Protein AF-A0A5C7EGM1-F1 (afdb_monomer_lite)

Radius of gyration: 21.18 Å; chains: 1; bounding box: 58×58×50 Å

Foldseek 3Di:
DDPPPPDDPLLVVLVVVCVVVVVDQVVLVVLCVVLVDDVVLLVVLQVVLVLCPPVLLVLLVQLVVVLCVDPLSVVLQPDDVSSVVSSVVRSVVVSLLSNSDDGPVVVSVVSSVVSVCVVSPRDPVVVVVSVVSVCVVVVVSSCVRVVPDPVVDDDDPPPVLSSVCNSPVDDPDDDDDDDDDDDDDDDDDPPPVVPNDPDDDDDDDDDDPPDDDPDDD

Sequence (217 aa):
MAKSGGMKPPDEVVEAIVRALELDDAAIARYKAFLEFTDEDVARLKALHAALRGLAPEFAQAFYDHLLGFEETRRFIPDTPTLERLKQTQAAYFDRLTAGDYGRDYIQHRLRVGVAHQRVGLSPHWYLGAYGKYLSGLLPEIWQRLGKDPRRSSPPCRRSSRSCSWTWGLPSTPISMPTGRPSWRSKRMPRWCLRACPSVWWCSTPTSPSCRPTGPF

Structure (mmCIF, N/CA/C/O backbone):
data_AF-A0A5C7EGM1-F1
#
_entry.id   AF-A0A5C7EGM1-F1
#
loop_
_atom_site.group_PDB
_atom_site.id
_atom_site.type_symbol
_atom_site.label_atom_id
_atom_site.label_alt_id
_atom_site.label_comp_id
_atom_site.label_asym_id
_atom_site.label_entity_id
_atom_site.label_seq_id
_atom_site.pdbx_PDB_ins_code
_atom_site.Cartn_x
_atom_site.Cartn_y
_atom_site.Cartn_z
_atom_site.occupancy
_atom_site.B_iso_or_equiv
_atom_site.auth_seq_id
_atom_site.auth_comp_id
_atom_site.auth_asym_id
_atom_site.auth_atom_id
_atom_site.pdbx_PDB_model_num
ATOM 1 N N . MET A 1 1 ? -26.603 30.826 -4.504 1.00 34.75 1 MET A N 1
ATOM 2 C CA . MET A 1 1 ? -26.738 29.371 -4.269 1.00 34.75 1 MET A CA 1
ATOM 3 C C . MET A 1 1 ? -25.447 28.694 -4.705 1.00 34.75 1 MET A C 1
ATOM 5 O O . MET A 1 1 ? -25.213 28.562 -5.900 1.00 34.75 1 MET A O 1
ATOM 9 N N . ALA A 1 2 ? -24.563 28.362 -3.763 1.00 40.12 2 ALA A N 1
ATOM 10 C CA . ALA A 1 2 ? -23.361 27.596 -4.076 1.00 40.12 2 ALA A CA 1
ATOM 11 C C . ALA A 1 2 ? -23.790 26.168 -4.435 1.00 40.12 2 ALA A C 1
ATOM 13 O O . ALA A 1 2 ? -24.462 25.510 -3.641 1.00 40.12 2 ALA A O 1
ATOM 14 N N . LYS A 1 3 ? -23.454 25.703 -5.643 1.00 42.81 3 LYS A N 1
ATOM 15 C CA . LYS A 1 3 ? -23.626 24.294 -6.004 1.00 42.81 3 LYS A CA 1
ATOM 16 C C . LYS A 1 3 ? -22.778 23.480 -5.028 1.00 42.81 3 LYS A C 1
ATOM 18 O O . LYS A 1 3 ? -21.556 23.588 -5.049 1.00 42.81 3 LYS A O 1
ATOM 23 N N . SER A 1 4 ? -23.430 22.692 -4.177 1.00 41.91 4 SER A N 1
ATOM 24 C CA . SER A 1 4 ? -22.796 21.577 -3.478 1.00 41.91 4 SER A CA 1
ATOM 25 C C . SER A 1 4 ? -22.286 20.623 -4.558 1.00 41.91 4 SER A C 1
ATOM 27 O O . SER A 1 4 ? -23.043 19.839 -5.128 1.00 41.91 4 SER A O 1
ATOM 29 N N . GLY A 1 5 ? -21.027 20.802 -4.961 1.00 47.25 5 GLY A N 1
ATOM 30 C CA . GLY A 1 5 ? -20.357 19.912 -5.893 1.00 47.25 5 GLY A CA 1
ATOM 31 C C . GLY A 1 5 ? -20.169 18.579 -5.192 1.00 47.25 5 GLY A C 1
ATOM 32 O O . GLY A 1 5 ? -19.233 18.430 -4.410 1.00 47.25 5 GLY A O 1
ATOM 33 N N . GLY A 1 6 ? -21.084 17.639 -5.432 1.00 59.91 6 GLY A N 1
ATOM 34 C CA . GLY A 1 6 ? -20.953 16.270 -4.953 1.00 59.91 6 GLY A CA 1
ATOM 35 C C . GLY A 1 6 ? -19.570 15.732 -5.310 1.00 59.91 6 GLY A C 1
ATOM 36 O O . GLY A 1 6 ? -19.091 15.905 -6.433 1.00 59.91 6 GLY A O 1
ATOM 37 N N . MET A 1 7 ? -18.896 15.134 -4.332 1.00 67.19 7 MET A N 1
ATOM 38 C CA . MET A 1 7 ? -17.558 14.597 -4.532 1.00 67.19 7 MET A CA 1
ATOM 39 C C . MET A 1 7 ? -17.616 13.514 -5.612 1.00 67.19 7 MET A C 1
ATOM 41 O O . MET A 1 7 ? -18.379 12.556 -5.485 1.00 67.19 7 MET A O 1
ATOM 45 N N . LYS A 1 8 ? -16.817 13.672 -6.673 1.00 80.62 8 LYS A N 1
ATOM 46 C CA . LYS A 1 8 ? -16.765 12.724 -7.794 1.00 80.62 8 LYS A CA 1
ATOM 47 C C . LYS A 1 8 ? -16.543 11.287 -7.293 1.00 80.62 8 LYS A C 1
ATOM 49 O O . LYS A 1 8 ? -15.855 11.110 -6.281 1.00 80.62 8 LYS A O 1
ATOM 54 N N . PRO A 1 9 ? -17.053 10.244 -7.965 1.00 88.38 9 PRO A N 1
ATOM 55 C CA . PRO A 1 9 ? -16.734 8.855 -7.631 1.00 88.38 9 PRO A CA 1
ATOM 56 C C . PRO A 1 9 ? -15.212 8.599 -7.597 1.00 88.38 9 PRO A C 1
ATOM 58 O O . PRO A 1 9 ? -14.478 9.255 -8.341 1.00 88.38 9 PRO A O 1
ATOM 61 N N . PRO A 1 10 ? -14.700 7.689 -6.741 1.00 84.31 10 PRO A N 1
ATOM 62 C CA . PRO A 1 10 ? -13.265 7.390 -6.648 1.00 84.31 10 PRO A CA 1
ATOM 63 C C . PRO A 1 10 ? -12.623 7.063 -7.992 1.00 84.31 10 PRO A C 1
ATOM 65 O O . PRO A 1 10 ? -11.567 7.610 -8.301 1.00 84.31 10 PRO A O 1
ATOM 68 N N . ASP A 1 11 ? -13.286 6.243 -8.804 1.00 89.62 11 ASP A N 1
ATOM 69 C CA . ASP A 1 11 ? -12.761 5.843 -10.107 1.00 89.62 11 ASP A CA 1
ATOM 70 C C . ASP A 1 11 ? -12.691 7.015 -11.089 1.00 89.62 11 ASP A C 1
ATOM 72 O O . ASP A 1 11 ? -11.701 7.150 -11.797 1.00 89.62 11 ASP A O 1
ATOM 76 N N . GLU A 1 12 ? -13.657 7.940 -11.072 1.00 93.19 12 GLU A N 1
ATOM 77 C CA . GLU A 1 12 ? -13.597 9.132 -11.930 1.00 93.19 12 GLU A CA 1
ATOM 78 C C . GLU A 1 12 ? -12.403 10.029 -11.567 1.00 93.19 12 GLU A C 1
ATOM 80 O O . GLU A 1 12 ? -11.731 10.569 -12.448 1.00 93.19 12 GLU A O 1
ATOM 85 N N . VAL A 1 13 ? -12.107 10.167 -10.268 1.00 93.12 13 VAL A N 1
ATOM 86 C CA . VAL A 1 13 ? -10.930 10.912 -9.798 1.00 93.12 13 VAL A CA 1
ATOM 87 C C . VAL A 1 13 ? -9.643 10.212 -10.227 1.00 93.12 13 VAL A C 1
ATOM 89 O O . VAL A 1 13 ? -8.727 10.876 -10.707 1.00 93.12 13 VAL A O 1
ATOM 92 N N . VAL A 1 14 ? -9.570 8.886 -10.099 1.00 92.62 14 VAL A N 1
ATOM 93 C CA . VAL A 1 14 ? -8.395 8.110 -10.521 1.00 92.62 14 VAL A CA 1
ATOM 94 C C . VAL A 1 14 ? -8.167 8.224 -12.024 1.00 92.62 14 VAL A C 1
ATOM 96 O O . VAL A 1 14 ? -7.049 8.522 -12.431 1.00 92.62 14 VAL A O 1
ATOM 99 N N . GLU A 1 15 ? -9.207 8.091 -12.844 1.00 93.31 15 GLU A N 1
ATOM 100 C CA . GLU A 1 15 ? -9.101 8.261 -14.297 1.00 93.31 15 GLU A CA 1
ATOM 101 C C . GLU A 1 15 ? -8.695 9.688 -14.686 1.00 93.31 15 GLU A C 1
ATOM 103 O O . GLU A 1 15 ? -7.922 9.896 -15.622 1.00 93.31 15 GLU A O 1
ATOM 108 N N . ALA A 1 16 ? -9.173 10.701 -13.957 1.00 93.75 16 ALA A N 1
ATOM 109 C CA . ALA A 1 16 ? -8.714 12.073 -14.149 1.00 93.75 16 ALA A CA 1
ATOM 110 C C . ALA A 1 16 ? -7.220 12.234 -13.820 1.00 93.75 16 ALA A C 1
ATOM 112 O O . ALA A 1 16 ? -6.512 12.884 -14.585 1.00 93.75 16 ALA A O 1
ATOM 113 N N . ILE A 1 17 ? -6.729 11.614 -12.740 1.00 92.00 17 ILE A N 1
ATOM 114 C CA . ILE A 1 17 ? -5.303 11.627 -12.373 1.00 92.00 17 ILE A CA 1
ATOM 115 C C . ILE A 1 17 ? -4.463 10.895 -13.425 1.00 92.00 17 ILE A C 1
ATOM 117 O O . ILE A 1 17 ? -3.450 11.428 -13.864 1.00 92.00 17 ILE A O 1
ATOM 121 N N . VAL A 1 18 ? -4.891 9.705 -13.859 1.00 92.06 18 VAL A N 1
ATOM 122 C CA . VAL A 1 18 ? -4.205 8.914 -14.896 1.00 92.06 18 VAL A CA 1
ATOM 123 C C . VAL A 1 18 ? -4.053 9.719 -16.182 1.00 92.06 18 VAL A C 1
ATOM 125 O O . VAL A 1 18 ? -2.963 9.745 -16.749 1.00 92.06 18 VAL A O 1
ATOM 128 N N . ARG A 1 19 ? -5.113 10.417 -16.612 1.00 93.94 19 ARG A N 1
ATOM 129 C CA . ARG A 1 19 ? -5.067 11.303 -17.782 1.00 93.94 19 ARG A CA 1
ATOM 130 C C . ARG A 1 19 ? -4.162 12.512 -17.564 1.00 93.94 19 ARG A C 1
ATOM 132 O O . ARG A 1 19 ? -3.330 12.793 -18.414 1.00 93.94 19 ARG A O 1
ATOM 139 N N . ALA A 1 20 ? -4.306 13.213 -16.440 1.00 93.12 20 ALA A N 1
ATOM 140 C CA . ALA A 1 20 ? -3.552 14.437 -16.162 1.00 93.12 20 ALA A CA 1
ATOM 141 C C . ALA A 1 20 ? -2.041 14.199 -16.009 1.00 93.12 20 ALA A C 1
ATOM 143 O O . ALA A 1 20 ? -1.249 15.087 -16.307 1.00 93.12 20 ALA A O 1
ATOM 144 N N . LEU A 1 21 ? -1.652 13.018 -15.528 1.00 88.31 21 LEU A N 1
ATOM 145 C CA . LEU A 1 21 ? -0.256 12.614 -15.361 1.00 88.31 21 LEU A CA 1
ATOM 146 C C . LEU A 1 21 ? 0.277 11.786 -16.538 1.00 88.31 21 LEU A C 1
ATOM 148 O O . LEU A 1 21 ? 1.411 11.317 -16.461 1.00 88.31 21 LEU A O 1
ATOM 152 N N . GLU A 1 22 ? -0.532 11.573 -17.582 1.00 92.88 22 GLU A N 1
ATOM 153 C CA . GLU A 1 22 ? -0.181 10.762 -18.755 1.00 92.88 22 GLU A CA 1
ATOM 154 C C . GLU A 1 22 ? 0.413 9.397 -18.353 1.00 92.88 22 GLU A C 1
ATOM 156 O O . GLU A 1 22 ? 1.460 8.977 -18.844 1.00 92.88 22 GLU A O 1
ATOM 161 N N . LEU A 1 23 ? -0.237 8.705 -17.403 1.00 89.88 23 LEU A N 1
ATOM 162 C CA . LEU A 1 23 ? 0.228 7.420 -16.858 1.00 89.88 23 LEU A CA 1
ATOM 163 C C . LEU A 1 23 ? -0.052 6.263 -17.826 1.00 89.88 23 LEU A C 1
ATOM 165 O O . LEU A 1 23 ? -0.847 5.361 -17.549 1.00 89.88 23 LEU A O 1
ATOM 169 N N . ASP A 1 24 ? 0.602 6.312 -18.979 1.00 92.31 24 ASP A N 1
ATOM 170 C CA . ASP A 1 24 ? 0.668 5.229 -19.945 1.00 92.31 24 ASP A CA 1
ATOM 171 C C . ASP A 1 24 ? 1.792 4.227 -19.622 1.00 92.31 24 ASP A C 1
ATOM 173 O O . ASP A 1 24 ? 2.524 4.351 -18.636 1.00 92.31 24 ASP A O 1
ATOM 177 N N . ASP A 1 25 ? 1.925 3.194 -20.452 1.00 93.31 25 ASP A N 1
ATOM 178 C CA . ASP A 1 25 ? 2.876 2.110 -20.207 1.00 93.31 25 ASP A CA 1
ATOM 179 C C . ASP A 1 25 ? 4.334 2.602 -20.296 1.00 93.31 25 ASP A C 1
ATOM 181 O O . ASP A 1 25 ? 5.204 2.109 -19.571 1.00 93.31 25 ASP A O 1
ATOM 185 N N . ALA A 1 26 ? 4.601 3.626 -21.116 1.00 94.56 26 ALA A N 1
ATOM 186 C CA . ALA A 1 26 ? 5.914 4.252 -21.229 1.00 94.56 26 ALA A CA 1
ATOM 187 C C . ALA A 1 26 ? 6.243 5.102 -19.992 1.00 94.56 26 ALA A C 1
ATOM 189 O O . ALA A 1 26 ? 7.364 5.054 -19.481 1.00 94.56 26 ALA A O 1
ATOM 190 N N . ALA A 1 27 ? 5.283 5.861 -19.461 1.00 92.69 27 ALA A N 1
ATOM 191 C CA . ALA A 1 27 ? 5.406 6.571 -18.194 1.00 92.69 27 ALA A CA 1
ATOM 192 C C . ALA A 1 27 ? 5.644 5.599 -17.039 1.00 92.69 27 ALA A C 1
ATOM 194 O O . ALA A 1 27 ? 6.576 5.806 -16.260 1.00 92.69 27 ALA A O 1
ATOM 195 N N . ILE A 1 28 ? 4.881 4.503 -16.975 1.00 92.75 28 ILE A N 1
ATOM 196 C CA . ILE A 1 28 ? 5.101 3.435 -15.998 1.00 92.75 28 ILE A CA 1
ATOM 197 C C . ILE A 1 28 ? 6.539 2.934 -16.122 1.00 92.75 28 ILE A C 1
ATOM 199 O O . ILE A 1 28 ? 7.270 3.022 -15.141 1.00 92.75 28 ILE A O 1
ATOM 203 N N . ALA A 1 29 ? 6.994 2.510 -17.306 1.00 94.06 29 ALA A N 1
ATOM 204 C CA . ALA A 1 29 ? 8.364 2.037 -17.525 1.00 94.06 29 ALA A CA 1
ATOM 205 C C . ALA A 1 29 ? 9.445 3.063 -17.123 1.00 94.06 29 ALA A C 1
ATOM 207 O O . ALA A 1 29 ? 10.473 2.690 -16.557 1.00 94.06 29 ALA A O 1
ATOM 208 N N . ARG A 1 30 ? 9.213 4.365 -17.336 1.00 94.25 30 ARG A N 1
ATOM 209 C CA . ARG A 1 30 ? 10.117 5.429 -16.864 1.00 94.25 30 ARG A CA 1
ATOM 210 C C . ARG A 1 30 ? 10.161 5.522 -15.342 1.00 94.25 30 ARG A C 1
ATOM 212 O O . ARG A 1 30 ? 11.253 5.598 -14.784 1.00 94.25 30 ARG A O 1
ATOM 219 N N . TYR A 1 31 ? 9.012 5.477 -14.664 1.00 92.62 31 TYR A N 1
ATOM 220 C CA . TYR A 1 31 ? 8.972 5.400 -13.199 1.00 92.62 31 TYR A CA 1
ATOM 221 C C . TYR A 1 31 ? 9.679 4.150 -12.695 1.00 92.62 31 TYR A C 1
ATOM 223 O O . TYR A 1 31 ? 10.415 4.217 -11.708 1.00 92.62 31 TYR A O 1
ATOM 231 N N . LYS A 1 32 ? 9.511 3.037 -13.419 1.00 93.12 32 LYS A N 1
ATOM 232 C CA . LYS A 1 32 ? 10.191 1.793 -13.106 1.00 93.12 32 LYS A CA 1
ATOM 233 C C . LYS A 1 32 ? 11.715 1.981 -13.105 1.00 93.12 32 LYS A C 1
ATOM 235 O O . LYS A 1 32 ? 12.408 1.724 -12.119 1.00 93.12 32 LYS A O 1
ATOM 240 N N . ALA A 1 33 ? 12.232 2.515 -14.205 1.00 94.38 33 ALA A N 1
ATOM 241 C CA . ALA A 1 33 ? 13.652 2.797 -14.362 1.00 94.38 33 ALA A CA 1
ATOM 242 C C . ALA A 1 33 ? 14.172 3.800 -13.317 1.00 94.38 33 ALA A C 1
ATOM 244 O O . ALA A 1 33 ? 15.216 3.558 -12.714 1.00 94.38 33 ALA A O 1
ATOM 245 N N . PHE A 1 34 ? 13.438 4.890 -13.061 1.00 94.44 34 PHE A N 1
ATOM 246 C CA . PHE A 1 34 ? 13.812 5.914 -12.077 1.00 94.44 34 PHE A CA 1
ATOM 247 C C . PHE A 1 34 ? 14.009 5.333 -10.674 1.00 94.44 34 PHE A C 1
ATOM 249 O O . PHE A 1 34 ? 14.961 5.679 -9.978 1.00 94.44 34 PHE A O 1
ATOM 256 N N . LEU A 1 35 ? 13.115 4.435 -10.267 1.00 90.50 35 LEU A N 1
ATOM 257 C CA . LEU A 1 35 ? 13.166 3.794 -8.960 1.00 90.50 35 LEU A CA 1
ATOM 258 C C . LEU A 1 35 ? 14.109 2.566 -8.943 1.00 90.50 35 LEU A C 1
ATOM 260 O O . LEU A 1 35 ? 14.223 1.891 -7.920 1.00 90.50 35 LEU A O 1
ATOM 264 N N . GLU A 1 36 ? 14.779 2.263 -10.061 1.00 95.19 36 GLU A N 1
ATOM 265 C CA . GLU A 1 36 ? 15.691 1.127 -10.242 1.00 95.19 36 GLU A CA 1
ATOM 266 C C . GLU A 1 36 ? 15.061 -0.232 -9.898 1.00 95.19 36 GLU A C 1
ATOM 268 O O . GLU A 1 36 ? 15.657 -0.995 -9.135 1.00 95.19 36 GLU A O 1
ATOM 273 N N . PHE A 1 37 ? 13.869 -0.547 -10.425 1.00 92.50 37 PHE A N 1
ATOM 274 C CA . PHE A 1 37 ? 13.362 -1.925 -10.346 1.00 92.50 37 PHE A CA 1
ATOM 275 C C . PHE A 1 37 ? 13.122 -2.605 -11.656 1.00 92.50 37 PHE A C 1
ATOM 277 O O . PHE A 1 37 ? 12.748 -2.052 -12.689 1.00 92.50 37 PHE A O 1
ATOM 284 N N . THR A 1 38 ? 13.473 -3.862 -11.562 1.00 94.25 38 THR A N 1
ATOM 285 C CA . THR A 1 38 ? 13.848 -4.695 -12.665 1.00 94.25 38 THR A CA 1
ATOM 286 C C . THR A 1 38 ? 13.052 -5.974 -12.545 1.00 94.25 38 THR A C 1
ATOM 288 O O . THR A 1 38 ? 12.460 -6.274 -11.503 1.00 94.25 38 THR A O 1
ATOM 291 N N . ASP A 1 39 ? 13.085 -6.780 -13.593 1.00 93.94 39 ASP A N 1
ATOM 292 C CA . ASP A 1 39 ? 12.452 -8.093 -13.546 1.00 93.94 39 ASP A CA 1
ATOM 293 C C . ASP A 1 39 ? 13.092 -8.999 -12.479 1.00 93.94 39 ASP A C 1
ATOM 295 O O . ASP A 1 39 ? 12.431 -9.887 -11.941 1.00 93.94 39 ASP A O 1
ATOM 299 N N . GLU A 1 40 ? 14.345 -8.731 -12.082 1.00 93.62 40 GLU A N 1
ATOM 300 C CA . GLU A 1 40 ? 14.979 -9.410 -10.950 1.00 93.62 40 GLU A CA 1
ATOM 301 C C . GLU A 1 40 ? 14.276 -9.078 -9.621 1.00 93.62 40 GLU A C 1
ATOM 303 O O . GLU A 1 40 ? 14.079 -9.960 -8.782 1.00 93.62 40 GLU A O 1
ATOM 308 N N . ASP A 1 41 ? 13.861 -7.826 -9.423 1.00 93.44 41 ASP A N 1
ATOM 309 C CA . ASP A 1 41 ? 13.106 -7.414 -8.237 1.00 93.44 41 ASP A CA 1
ATOM 310 C C . ASP A 1 41 ? 11.705 -8.026 -8.232 1.00 93.44 41 ASP A C 1
ATOM 312 O O . ASP A 1 41 ? 11.250 -8.504 -7.193 1.00 93.44 41 ASP A O 1
ATOM 316 N N . VAL A 1 42 ? 11.055 -8.100 -9.398 1.00 94.44 42 VAL A N 1
ATOM 317 C CA . VAL A 1 42 ? 9.771 -8.797 -9.560 1.00 94.44 42 VAL A CA 1
ATOM 318 C C . VAL A 1 42 ? 9.908 -10.277 -9.196 1.00 94.44 42 VAL A C 1
ATOM 320 O O . VAL A 1 42 ? 9.093 -10.803 -8.438 1.00 94.44 42 VAL A O 1
ATOM 323 N N . ALA A 1 43 ? 10.954 -10.953 -9.679 1.00 92.50 43 ALA A N 1
ATOM 324 C CA . ALA A 1 43 ? 11.216 -12.353 -9.351 1.00 92.50 43 ALA A CA 1
ATOM 325 C C . ALA A 1 43 ? 11.451 -12.557 -7.844 1.00 92.50 43 ALA A C 1
ATOM 327 O O . ALA A 1 43 ? 10.893 -13.480 -7.244 1.00 92.50 43 ALA A O 1
ATOM 328 N N . ARG A 1 44 ? 12.219 -11.664 -7.204 1.00 90.06 44 ARG A N 1
ATOM 329 C CA . ARG A 1 44 ? 12.442 -11.673 -5.746 1.00 90.06 44 ARG A CA 1
ATOM 330 C C . ARG A 1 44 ? 11.144 -11.459 -4.970 1.00 90.06 44 ARG A C 1
ATOM 332 O O . ARG A 1 44 ? 10.920 -12.149 -3.978 1.00 90.06 44 ARG A O 1
ATOM 339 N N . LEU A 1 45 ? 10.288 -10.543 -5.419 1.00 91.69 45 LEU A N 1
ATOM 340 C CA . LEU A 1 45 ? 8.994 -10.269 -4.793 1.00 91.69 45 LEU A CA 1
ATOM 341 C C . LEU A 1 45 ? 8.044 -11.460 -4.908 1.00 91.69 45 LEU A C 1
ATOM 343 O O . LEU A 1 45 ? 7.439 -11.820 -3.906 1.00 91.69 45 LEU A O 1
ATOM 347 N N . LYS A 1 46 ? 8.001 -12.149 -6.055 1.00 93.38 46 LYS A N 1
ATOM 348 C CA . LYS A 1 46 ? 7.225 -13.392 -6.215 1.00 93.38 46 LYS A CA 1
ATOM 349 C C . LYS A 1 46 ? 7.719 -14.516 -5.300 1.00 93.38 46 LYS A C 1
ATOM 351 O O . LYS A 1 46 ? 6.912 -15.215 -4.689 1.00 93.38 46 LYS A O 1
ATOM 356 N N . ALA A 1 47 ? 9.036 -14.683 -5.165 1.00 90.50 47 ALA A N 1
ATOM 357 C CA . ALA A 1 47 ? 9.603 -15.648 -4.222 1.00 90.50 47 ALA A CA 1
ATOM 358 C C . ALA A 1 47 ? 9.241 -15.290 -2.770 1.00 90.50 47 ALA A C 1
ATOM 360 O O . ALA A 1 47 ? 8.857 -16.158 -1.984 1.00 90.50 47 ALA A O 1
ATOM 361 N N . LEU A 1 48 ? 9.301 -13.999 -2.433 1.00 90.06 48 LEU A N 1
ATOM 362 C CA . LEU A 1 48 ? 8.893 -13.508 -1.125 1.00 90.06 48 LEU A CA 1
ATOM 363 C C . LEU A 1 48 ? 7.394 -13.716 -0.877 1.00 90.06 48 LEU A C 1
ATOM 365 O O . LEU A 1 48 ? 7.019 -14.144 0.206 1.00 90.06 48 LEU A O 1
ATOM 369 N N . HIS A 1 49 ? 6.545 -13.469 -1.870 1.00 91.19 49 HIS A N 1
ATOM 370 C CA . HIS A 1 49 ? 5.101 -13.675 -1.791 1.00 91.19 49 HIS A CA 1
ATOM 371 C C . HIS A 1 49 ? 4.753 -15.106 -1.379 1.00 91.19 49 HIS A C 1
ATOM 373 O O . HIS A 1 49 ? 3.973 -15.324 -0.454 1.00 91.19 49 HIS A O 1
ATOM 379 N N . ALA A 1 50 ? 5.403 -16.093 -2.005 1.00 91.25 50 ALA A N 1
ATOM 380 C CA . ALA A 1 50 ? 5.248 -17.492 -1.624 1.00 91.25 50 ALA A CA 1
ATOM 381 C C . ALA A 1 50 ? 5.692 -17.745 -0.173 1.00 91.25 50 ALA A C 1
ATOM 383 O O . ALA A 1 50 ? 4.990 -18.430 0.571 1.00 91.25 50 ALA A O 1
ATOM 384 N N . ALA A 1 51 ? 6.816 -17.159 0.248 1.00 89.81 51 ALA A N 1
ATOM 385 C CA . ALA A 1 51 ? 7.333 -17.306 1.606 1.00 89.81 51 ALA A CA 1
ATOM 386 C C . ALA A 1 51 ? 6.444 -16.638 2.671 1.00 89.81 51 ALA A C 1
ATOM 388 O O . ALA A 1 51 ? 6.347 -17.151 3.784 1.00 89.81 51 ALA A O 1
ATOM 389 N N . LEU A 1 52 ? 5.785 -15.519 2.352 1.00 89.19 52 LEU A N 1
ATOM 390 C CA . LEU A 1 52 ? 4.921 -14.756 3.265 1.00 89.19 52 LEU A CA 1
ATOM 391 C C . LEU A 1 52 ? 3.450 -15.195 3.232 1.00 89.19 52 LEU A C 1
ATOM 393 O O . LEU A 1 52 ? 2.609 -14.559 3.871 1.00 89.19 52 LEU A O 1
ATOM 397 N N . ARG A 1 53 ? 3.111 -16.272 2.511 1.00 89.06 53 ARG A N 1
ATOM 398 C CA . ARG A 1 53 ? 1.733 -16.768 2.427 1.00 89.06 53 ARG A CA 1
ATOM 399 C C . ARG A 1 53 ? 1.141 -16.961 3.828 1.00 89.06 53 ARG A C 1
ATOM 401 O O . ARG A 1 53 ? 1.761 -17.570 4.698 1.00 89.06 53 ARG A O 1
ATOM 408 N N . GLY A 1 54 ? -0.063 -16.430 4.033 1.00 89.88 54 GLY A N 1
ATOM 409 C CA . GLY A 1 54 ? -0.788 -16.515 5.304 1.00 89.88 54 GLY A CA 1
ATOM 410 C C . GLY A 1 54 ? -0.388 -15.483 6.364 1.00 89.88 54 GLY A C 1
ATOM 411 O O . GLY A 1 54 ? -1.092 -15.373 7.357 1.00 89.88 54 GLY A O 1
ATOM 412 N N . LEU A 1 55 ? 0.667 -14.685 6.157 1.00 91.69 55 LEU A N 1
ATOM 413 C CA . LEU A 1 55 ? 1.074 -13.637 7.107 1.00 91.69 55 LEU A CA 1
ATOM 414 C C . LEU A 1 55 ? 0.128 -12.420 7.095 1.00 91.69 55 LEU A C 1
ATOM 416 O O . LEU A 1 55 ? 0.017 -11.700 8.084 1.00 91.69 55 LEU A O 1
ATOM 420 N N . ALA A 1 56 ? -0.554 -12.177 5.971 1.00 91.44 56 ALA A N 1
ATOM 421 C CA . ALA A 1 56 ? -1.333 -10.960 5.738 1.00 91.44 56 ALA A CA 1
ATOM 422 C C . ALA A 1 56 ? -2.373 -10.634 6.836 1.00 91.44 56 ALA A C 1
ATOM 424 O O . ALA A 1 56 ? -2.428 -9.470 7.241 1.00 91.44 56 ALA A O 1
ATOM 425 N N . PRO A 1 57 ? -3.176 -11.596 7.345 1.00 93.00 57 PRO A N 1
ATOM 426 C CA . PRO A 1 57 ? -4.170 -11.316 8.383 1.00 93.00 57 PRO A CA 1
ATOM 427 C C . PRO A 1 57 ? -3.544 -10.896 9.718 1.00 93.00 57 PRO A C 1
ATOM 429 O O . PRO A 1 57 ? -3.972 -9.907 10.309 1.00 93.00 57 PRO A O 1
ATOM 432 N N . GLU A 1 58 ? -2.503 -11.600 10.170 1.00 92.94 58 GLU A N 1
ATOM 433 C CA . GLU A 1 58 ? -1.794 -11.283 11.418 1.00 92.94 58 GLU A CA 1
ATOM 434 C C . GLU A 1 58 ? -1.082 -9.930 11.322 1.00 92.94 58 GLU A C 1
ATOM 436 O O . GLU A 1 58 ? -1.179 -9.089 12.218 1.00 92.94 58 GLU A O 1
ATOM 441 N N . PHE A 1 59 ? -0.433 -9.672 10.186 1.00 93.25 59 PHE A N 1
ATOM 442 C CA . PHE A 1 59 ? 0.190 -8.383 9.926 1.00 93.25 59 PHE A CA 1
ATOM 443 C C . PHE A 1 59 ? -0.844 -7.241 9.939 1.00 93.25 59 PHE A C 1
ATOM 445 O O . PHE A 1 59 ? -0.601 -6.196 10.547 1.00 93.25 59 PHE A O 1
ATOM 452 N N . ALA A 1 60 ? -2.010 -7.429 9.308 1.00 94.69 60 ALA A N 1
ATOM 453 C CA . ALA A 1 60 ? -3.082 -6.435 9.299 1.00 94.69 60 ALA A CA 1
ATOM 454 C C . ALA A 1 60 ? -3.629 -6.163 10.710 1.00 94.69 60 ALA A C 1
ATOM 456 O O . ALA A 1 60 ? -3.870 -5.007 11.058 1.00 94.69 60 ALA A O 1
ATOM 457 N N . GLN A 1 61 ? -3.768 -7.202 11.536 1.00 95.56 61 GLN A N 1
ATOM 458 C CA . GLN A 1 61 ? -4.148 -7.070 12.941 1.00 95.56 61 GLN A CA 1
ATOM 459 C C . GLN A 1 61 ? -3.150 -6.180 13.700 1.00 95.56 61 GLN A C 1
ATOM 461 O O . GLN A 1 61 ? -3.524 -5.116 14.192 1.00 95.56 61 GLN A O 1
ATOM 466 N N . ALA A 1 62 ? -1.863 -6.543 13.690 1.00 94.69 62 ALA A N 1
ATOM 467 C CA . ALA A 1 62 ? -0.814 -5.797 14.386 1.00 94.69 62 ALA A CA 1
ATOM 468 C C . ALA A 1 62 ? -0.628 -4.361 13.857 1.00 94.69 62 ALA A C 1
ATOM 470 O O . ALA A 1 62 ? -0.179 -3.466 14.584 1.00 94.69 62 ALA A O 1
ATOM 471 N N . PHE A 1 63 ? -0.931 -4.130 12.577 1.00 95.62 63 PHE A N 1
ATOM 472 C CA . PHE A 1 63 ? -0.939 -2.804 11.971 1.00 95.62 63 PHE A CA 1
ATOM 473 C C . PHE A 1 63 ? -2.047 -1.928 12.563 1.00 95.62 63 PHE A C 1
ATOM 475 O O . PHE A 1 63 ? -1.761 -0.823 13.024 1.00 95.62 63 PH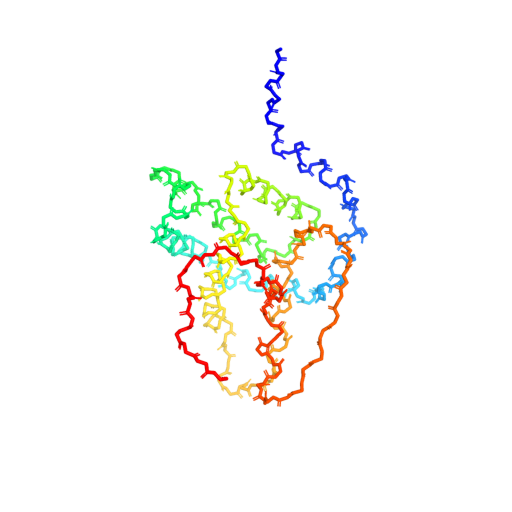E A O 1
ATOM 482 N N . TYR A 1 64 ? -3.287 -2.418 12.613 1.00 96.25 64 TYR A N 1
ATOM 483 C CA . TYR A 1 64 ? -4.392 -1.636 13.161 1.00 96.25 64 TYR A CA 1
ATOM 484 C C . TYR A 1 64 ? -4.336 -1.481 14.679 1.00 96.25 64 TYR A C 1
ATOM 486 O O . TYR A 1 64 ? -4.667 -0.401 15.157 1.00 96.25 64 TYR A O 1
ATOM 494 N N . ASP A 1 65 ? -3.836 -2.468 15.424 1.00 96.31 65 ASP A N 1
ATOM 495 C CA . ASP A 1 65 ? -3.604 -2.314 16.869 1.00 96.31 65 ASP A CA 1
ATOM 496 C C . ASP A 1 65 ? -2.667 -1.135 17.158 1.00 96.31 65 ASP A C 1
ATOM 498 O O . ASP A 1 65 ? -2.899 -0.340 18.068 1.00 96.31 65 ASP A O 1
ATOM 502 N N . HIS A 1 66 ? -1.642 -0.957 16.319 1.00 95.50 66 HIS A N 1
ATOM 503 C CA . HIS A 1 66 ? -0.759 0.200 16.404 1.00 95.50 66 HIS A CA 1
ATOM 504 C C . HIS A 1 66 ? -1.481 1.511 16.064 1.00 95.50 66 HIS A C 1
ATOM 506 O O . HIS A 1 66 ? -1.350 2.477 16.811 1.00 95.50 66 HIS A O 1
ATOM 512 N N . LEU A 1 67 ? -2.260 1.557 14.976 1.00 95.44 67 LEU A N 1
ATOM 513 C CA . LEU A 1 67 ? -3.001 2.766 14.586 1.00 95.44 67 LEU A CA 1
ATOM 514 C C . LEU A 1 67 ? -4.071 3.166 15.611 1.00 95.44 67 LEU A C 1
ATOM 516 O O . LEU A 1 67 ? -4.320 4.353 15.807 1.00 95.44 67 LEU A O 1
ATOM 520 N N . LEU A 1 68 ? -4.690 2.205 16.294 1.00 96.38 68 LEU A N 1
ATOM 521 C CA . LEU A 1 68 ? -5.636 2.473 17.377 1.00 96.38 68 LEU A CA 1
ATOM 522 C C . LEU A 1 68 ? -4.947 3.052 18.624 1.00 96.38 68 LEU A C 1
ATOM 524 O O . LEU A 1 68 ? -5.621 3.629 19.477 1.00 96.38 68 LEU A O 1
ATOM 528 N N . GLY A 1 69 ? -3.618 2.975 18.724 1.00 95.88 69 GLY A N 1
ATOM 529 C CA . GLY A 1 69 ? -2.833 3.593 19.794 1.00 95.88 69 GLY A CA 1
ATOM 530 C C . GLY A 1 69 ? -2.776 5.125 19.739 1.00 95.88 69 GLY A C 1
ATOM 531 O O . GLY A 1 69 ? -2.563 5.752 20.773 1.00 95.88 69 GLY A O 1
ATOM 532 N N . PHE A 1 70 ? -3.048 5.743 18.584 1.00 95.19 70 PHE A N 1
ATOM 533 C CA . PHE A 1 70 ? -2.921 7.193 18.379 1.00 95.19 70 PHE A CA 1
ATOM 534 C C . PHE A 1 70 ? -4.266 7.815 18.004 1.00 95.19 70 PHE A C 1
ATOM 536 O O . PHE A 1 70 ? -5.006 7.267 17.190 1.00 95.19 70 PHE A O 1
ATOM 543 N N . GLU A 1 71 ? -4.608 8.956 18.601 1.00 95.31 71 GLU A N 1
ATOM 544 C CA . GLU A 1 71 ? -5.909 9.608 18.399 1.00 95.31 71 GLU A CA 1
ATOM 545 C C . GLU A 1 71 ? -6.121 10.046 16.947 1.00 95.31 71 GLU A C 1
ATOM 547 O O . GLU A 1 71 ? -7.191 9.843 16.366 1.00 95.31 71 GLU A O 1
ATOM 552 N N . GLU A 1 72 ? -5.068 10.568 16.331 1.00 94.56 72 GLU A N 1
ATOM 553 C CA . GLU A 1 72 ? -5.075 11.126 14.988 1.00 94.56 72 GLU A CA 1
ATOM 554 C C . GLU A 1 72 ? -5.387 10.085 13.913 1.00 94.56 72 GLU A C 1
ATOM 556 O O . GLU A 1 72 ? -5.939 10.437 12.869 1.00 94.56 72 GLU A O 1
ATOM 561 N N . THR A 1 73 ? -5.058 8.817 14.168 1.00 94.56 73 THR A N 1
ATOM 562 C CA . THR A 1 73 ? -5.352 7.682 13.285 1.00 94.56 73 THR A CA 1
ATOM 563 C C . THR A 1 73 ? -6.599 6.922 13.722 1.00 94.56 73 THR A C 1
ATOM 565 O O . THR A 1 73 ? -7.398 6.535 12.869 1.00 94.56 73 THR A O 1
ATOM 568 N N . ARG A 1 74 ? -6.828 6.766 15.032 1.00 96.25 74 ARG A N 1
ATOM 569 C CA . ARG A 1 74 ? -8.008 6.088 15.592 1.00 96.25 74 ARG A CA 1
ATOM 570 C C . ARG A 1 74 ? -9.315 6.744 15.169 1.00 96.25 74 ARG A C 1
ATOM 572 O O . ARG A 1 74 ? -10.269 6.035 14.880 1.00 96.25 74 ARG A O 1
ATOM 579 N N . ARG A 1 75 ? -9.364 8.076 15.072 1.00 95.50 75 ARG A N 1
ATOM 580 C CA . ARG A 1 75 ? -10.582 8.817 14.687 1.00 95.50 75 ARG A CA 1
ATOM 581 C C . ARG A 1 75 ? -11.177 8.411 13.330 1.00 95.50 75 ARG A C 1
ATOM 583 O O . ARG A 1 75 ? -12.337 8.703 13.068 1.00 95.50 75 ARG A O 1
ATOM 590 N N . PHE A 1 76 ? -10.395 7.762 12.464 1.00 94.69 76 PHE A N 1
ATOM 591 C CA . PHE A 1 76 ? -10.855 7.259 11.164 1.00 94.69 76 PHE A CA 1
ATOM 592 C C . PHE A 1 76 ? -11.456 5.847 11.229 1.00 94.69 76 PHE A C 1
ATOM 594 O O . PHE A 1 76 ? -11.898 5.322 10.209 1.00 94.69 76 PHE A O 1
ATOM 601 N N . ILE A 1 77 ? -11.464 5.229 12.411 1.00 95.56 77 ILE A N 1
ATOM 602 C CA . ILE A 1 77 ? -11.932 3.868 12.669 1.00 95.56 77 ILE A CA 1
ATOM 603 C C . ILE A 1 77 ? -13.035 3.964 13.736 1.00 95.56 77 ILE A C 1
ATOM 605 O O . ILE A 1 77 ? -12.760 3.796 14.923 1.00 95.56 77 ILE A O 1
ATOM 609 N N . PRO A 1 78 ? -14.274 4.308 13.338 1.00 92.88 78 PRO A N 1
ATOM 610 C CA . PRO A 1 78 ? -15.338 4.659 14.278 1.00 92.88 78 PRO A CA 1
ATOM 611 C C . PRO A 1 78 ? -15.896 3.460 15.053 1.00 92.88 78 PRO A C 1
ATOM 613 O O . PRO A 1 78 ? -16.436 3.637 16.141 1.00 92.88 78 PRO A O 1
ATOM 616 N N . ASP A 1 79 ? -15.788 2.250 14.500 1.00 95.94 79 ASP A N 1
ATOM 617 C CA . ASP A 1 79 ? -16.413 1.053 15.052 1.00 95.94 79 ASP A CA 1
ATOM 618 C C . ASP A 1 79 ? -15.686 -0.244 14.645 1.00 95.94 79 ASP A C 1
ATOM 620 O O . ASP A 1 79 ? -14.827 -0.274 13.755 1.00 95.94 79 ASP A O 1
ATOM 624 N N . THR A 1 80 ? -16.039 -1.338 15.326 1.00 96.19 80 THR A N 1
ATOM 625 C CA . THR A 1 80 ? -15.489 -2.677 15.078 1.00 96.19 80 THR A CA 1
ATOM 626 C C . THR A 1 80 ? -15.786 -3.200 13.665 1.00 96.19 80 THR A C 1
ATOM 628 O O . THR A 1 80 ? -14.858 -3.707 13.036 1.00 96.19 80 THR A O 1
ATOM 631 N N . PRO A 1 81 ? -17.002 -3.067 13.095 1.00 97.50 81 PRO A N 1
ATOM 632 C CA . PRO A 1 81 ? -17.253 -3.489 11.713 1.00 97.50 81 PRO A CA 1
ATOM 633 C C . PRO A 1 81 ? -16.341 -2.798 10.689 1.00 97.50 81 PRO A C 1
ATOM 635 O O . PRO A 1 81 ? -15.829 -3.440 9.768 1.00 97.50 81 PRO A O 1
ATOM 638 N N . THR A 1 82 ? -16.091 -1.497 10.861 1.00 95.56 82 THR A N 1
ATOM 639 C CA . THR A 1 82 ? -15.165 -0.740 10.017 1.00 95.56 82 THR A CA 1
ATOM 640 C C . THR A 1 82 ? -13.747 -1.265 10.167 1.00 95.56 82 THR A C 1
ATOM 642 O O . THR A 1 82 ? -13.085 -1.491 9.155 1.00 95.56 82 THR A O 1
ATOM 645 N N . LEU A 1 83 ? -13.298 -1.506 11.400 1.00 97.31 83 LEU A N 1
ATOM 646 C CA . LEU A 1 83 ? -11.990 -2.092 11.680 1.00 97.31 83 LEU A CA 1
ATOM 647 C C . LEU A 1 83 ? -11.801 -3.447 10.981 1.00 97.31 83 LEU A C 1
ATOM 649 O O . LEU A 1 83 ? -10.783 -3.656 10.326 1.00 97.31 83 LEU A O 1
ATOM 653 N N . GLU A 1 84 ? -12.777 -4.348 11.064 1.00 97.50 84 GLU A N 1
ATOM 654 C CA . GLU A 1 84 ? -12.672 -5.677 10.448 1.00 97.50 84 GLU A CA 1
ATOM 655 C C . GLU A 1 84 ? -12.621 -5.603 8.917 1.00 97.50 84 GLU A C 1
ATOM 657 O O . GLU A 1 84 ? -11.767 -6.230 8.282 1.00 97.50 84 GLU A O 1
ATOM 662 N N . ARG A 1 85 ? -13.449 -4.750 8.302 1.00 96.81 85 ARG A N 1
ATOM 663 C CA . ARG A 1 85 ? -13.384 -4.487 6.854 1.00 96.81 85 ARG A CA 1
ATOM 664 C C . ARG A 1 85 ? -12.032 -3.901 6.440 1.00 96.81 85 ARG A C 1
ATOM 666 O O . ARG A 1 85 ? -11.484 -4.247 5.388 1.00 96.81 85 ARG A O 1
ATOM 673 N N . LEU A 1 86 ? -11.496 -2.997 7.252 1.00 96.44 86 LEU A N 1
ATOM 674 C CA . LEU A 1 86 ? -10.202 -2.370 7.029 1.00 96.44 86 LEU A CA 1
ATOM 675 C C . LEU A 1 86 ? -9.057 -3.389 7.130 1.00 96.44 86 LEU A C 1
ATOM 677 O O . LEU A 1 86 ? -8.222 -3.427 6.231 1.00 96.44 86 LEU A O 1
ATOM 681 N N . LYS A 1 87 ? -9.062 -4.286 8.125 1.00 96.81 87 LYS A N 1
ATOM 682 C CA . LYS A 1 87 ? -8.091 -5.392 8.233 1.00 96.81 87 LYS A CA 1
ATOM 683 C C . LYS A 1 87 ? -8.109 -6.293 7.002 1.00 96.81 87 LYS A C 1
ATOM 685 O O . LYS A 1 87 ? -7.051 -6.581 6.448 1.00 96.81 87 LYS A O 1
ATOM 690 N N . GLN A 1 88 ? -9.292 -6.683 6.526 1.00 96.38 88 GLN A N 1
ATOM 691 C CA . GLN A 1 88 ? -9.432 -7.486 5.303 1.00 96.38 88 GLN A CA 1
ATOM 692 C C . GLN A 1 88 ? -8.863 -6.758 4.077 1.00 96.38 88 GLN A C 1
ATOM 694 O O . GLN A 1 88 ? -8.095 -7.331 3.302 1.00 96.38 88 GLN A O 1
ATOM 699 N N . THR A 1 89 ? -9.183 -5.469 3.935 1.00 95.12 89 THR A N 1
ATOM 700 C CA . THR A 1 89 ? -8.672 -4.624 2.846 1.00 95.12 89 THR A CA 1
ATOM 701 C C . THR A 1 89 ? -7.149 -4.488 2.918 1.00 95.12 89 THR A C 1
ATOM 703 O O . THR A 1 89 ? -6.467 -4.593 1.899 1.00 95.12 89 THR A O 1
ATOM 706 N N . GLN A 1 90 ? -6.595 -4.306 4.117 1.00 94.25 90 GLN A N 1
ATOM 707 C CA . GLN A 1 90 ? -5.157 -4.171 4.338 1.00 94.25 90 GLN A CA 1
ATOM 708 C C . GLN A 1 90 ? -4.408 -5.484 4.085 1.00 94.25 90 GLN A C 1
ATOM 710 O O . GLN A 1 90 ? -3.310 -5.458 3.529 1.00 94.25 90 GLN A O 1
ATOM 715 N N . ALA A 1 91 ? -5.003 -6.629 4.429 1.00 93.25 91 ALA A N 1
ATOM 716 C CA . ALA A 1 91 ? -4.454 -7.944 4.115 1.00 93.25 91 ALA A CA 1
ATOM 717 C C . ALA A 1 91 ? -4.397 -8.172 2.594 1.00 93.25 91 ALA A C 1
ATOM 719 O O . ALA A 1 91 ? -3.350 -8.546 2.068 1.00 93.25 91 ALA A O 1
ATOM 720 N N . ALA A 1 92 ? -5.474 -7.855 1.869 1.00 92.50 92 ALA A N 1
ATOM 721 C CA . ALA A 1 92 ? -5.494 -7.925 0.406 1.00 92.50 92 ALA A CA 1
ATOM 722 C C . ALA A 1 92 ? -4.502 -6.940 -0.239 1.00 92.50 92 ALA A C 1
ATOM 724 O O . ALA A 1 92 ? -3.843 -7.254 -1.232 1.00 92.50 92 ALA A O 1
ATOM 725 N N . TYR A 1 93 ? -4.364 -5.745 0.335 1.00 91.62 93 TYR A N 1
ATOM 726 C CA . TYR A 1 93 ? -3.367 -4.773 -0.094 1.00 91.62 93 TYR A CA 1
ATOM 727 C C . TYR A 1 93 ? -1.945 -5.308 0.089 1.00 91.62 93 TYR A C 1
ATOM 729 O O . TYR A 1 93 ? -1.131 -5.192 -0.824 1.00 91.62 93 TYR A O 1
ATOM 737 N N . PHE A 1 94 ? -1.653 -5.903 1.249 1.00 90.94 94 PHE A N 1
ATOM 738 C CA . PHE A 1 94 ? -0.361 -6.506 1.551 1.00 90.94 94 PHE A CA 1
ATOM 739 C C . PHE A 1 94 ? -0.008 -7.629 0.570 1.00 90.94 94 PHE A C 1
ATOM 741 O O . PHE A 1 94 ? 1.104 -7.657 0.044 1.00 90.94 94 PHE A O 1
ATOM 748 N N . ASP A 1 95 ? -0.969 -8.498 0.270 1.00 90.25 95 ASP A N 1
ATOM 749 C CA . ASP A 1 95 ? -0.808 -9.594 -0.684 1.00 90.25 95 ASP A CA 1
ATOM 750 C C . ASP A 1 95 ? -0.373 -9.081 -2.073 1.00 90.25 95 ASP A C 1
ATOM 752 O O . ASP A 1 95 ? 0.635 -9.517 -2.640 1.00 90.25 95 ASP A O 1
ATOM 756 N N . ARG A 1 96 ? -1.037 -8.020 -2.558 1.00 91.56 96 ARG A N 1
ATOM 757 C CA . ARG A 1 96 ? -0.714 -7.355 -3.832 1.00 91.56 96 ARG A CA 1
ATOM 758 C C . ARG A 1 96 ? 0.677 -6.720 -3.876 1.00 91.56 96 ARG A C 1
ATOM 760 O O . ARG A 1 96 ? 1.212 -6.553 -4.968 1.00 91.56 96 ARG A O 1
ATOM 767 N N . LEU A 1 97 ? 1.285 -6.360 -2.740 1.00 90.62 97 LEU A N 1
ATOM 768 C CA . LEU A 1 97 ? 2.632 -5.761 -2.727 1.00 90.62 97 LEU A CA 1
ATOM 769 C C . LEU A 1 97 ? 3.685 -6.700 -3.312 1.00 90.62 97 LEU A C 1
ATOM 771 O O . LEU A 1 97 ? 4.651 -6.238 -3.916 1.00 90.62 97 LEU A O 1
ATOM 775 N N . THR A 1 98 ? 3.510 -8.006 -3.118 1.00 90.81 98 THR A N 1
ATOM 776 C CA . THR A 1 98 ? 4.510 -9.028 -3.457 1.00 90.81 98 THR A CA 1
ATOM 777 C C . THR A 1 98 ? 4.069 -9.939 -4.607 1.00 90.81 98 THR A C 1
ATOM 779 O O . THR A 1 98 ? 4.893 -10.670 -5.147 1.00 90.81 98 THR A O 1
ATOM 782 N N . ALA A 1 99 ? 2.811 -9.841 -5.053 1.00 90.88 99 ALA A N 1
ATOM 783 C CA . ALA A 1 99 ? 2.209 -10.702 -6.078 1.00 90.88 99 ALA A CA 1
ATOM 784 C C . ALA A 1 99 ? 2.945 -10.718 -7.436 1.00 90.88 99 ALA A C 1
ATOM 786 O O . ALA A 1 99 ? 2.816 -11.670 -8.208 1.00 90.88 99 ALA A O 1
ATOM 787 N N . GLY A 1 100 ? 3.751 -9.695 -7.735 1.00 92.31 100 GLY A N 1
ATOM 788 C CA . GLY A 1 100 ? 4.607 -9.700 -8.917 1.00 92.31 100 GLY A CA 1
ATOM 789 C C . GLY A 1 100 ? 3.967 -9.164 -10.199 1.00 92.31 100 GLY A C 1
ATOM 790 O O . GLY A 1 100 ? 4.543 -9.361 -11.269 1.00 92.31 100 GLY A O 1
ATOM 791 N N . ASP A 1 101 ? 2.806 -8.513 -10.098 1.00 91.62 101 ASP A N 1
ATOM 792 C CA . ASP A 1 101 ? 2.184 -7.751 -11.182 1.00 91.62 101 ASP A CA 1
ATOM 793 C C . ASP A 1 101 ? 2.166 -6.260 -10.824 1.00 91.62 101 ASP A C 1
ATOM 795 O O . ASP A 1 101 ? 1.516 -5.826 -9.872 1.00 91.62 101 ASP A O 1
ATOM 799 N N . TYR A 1 102 ? 2.922 -5.485 -11.600 1.00 93.06 102 TYR A N 1
ATOM 800 C CA . TYR A 1 102 ? 3.155 -4.059 -11.383 1.00 93.06 102 TYR A CA 1
ATOM 801 C C . TYR A 1 102 ? 2.873 -3.264 -12.661 1.00 93.06 102 TYR A C 1
ATOM 803 O O . TYR A 1 102 ? 3.685 -2.432 -13.081 1.00 93.06 102 TYR A O 1
ATOM 811 N N . GLY A 1 103 ? 1.778 -3.607 -13.341 1.00 91.06 103 GLY A N 1
ATOM 812 C CA . GLY A 1 103 ? 1.263 -2.903 -14.514 1.00 91.06 103 GLY A CA 1
ATOM 813 C C . GLY A 1 103 ? 0.311 -1.750 -14.177 1.00 91.06 103 GLY A C 1
ATOM 814 O O . GLY A 1 103 ? 0.267 -1.242 -13.053 1.00 91.06 103 GLY A O 1
ATOM 815 N N . ARG A 1 104 ? -0.481 -1.342 -15.172 1.00 91.88 104 ARG A N 1
ATOM 816 C CA . ARG A 1 104 ? -1.472 -0.259 -15.068 1.00 91.88 104 ARG A CA 1
ATOM 817 C C . ARG A 1 104 ? -2.452 -0.467 -13.916 1.00 91.88 104 ARG A C 1
ATOM 819 O O . ARG A 1 104 ? -2.643 0.444 -13.113 1.00 91.88 104 ARG A O 1
ATOM 826 N N . ASP A 1 105 ? -3.001 -1.669 -13.788 1.00 92.38 105 ASP A N 1
ATOM 827 C CA . ASP A 1 105 ? -3.986 -2.000 -12.754 1.00 92.38 105 ASP A CA 1
ATOM 828 C C . ASP A 1 105 ? -3.412 -1.851 -11.346 1.00 92.38 105 ASP A C 1
ATOM 830 O O . ASP A 1 105 ? -4.073 -1.325 -10.445 1.00 92.38 105 ASP A O 1
ATOM 834 N N . TYR A 1 106 ? -2.147 -2.245 -11.165 1.00 93.12 106 TYR A N 1
ATOM 835 C CA . TYR A 1 106 ? -1.431 -2.041 -9.913 1.00 93.12 106 TYR A CA 1
ATOM 836 C C . TYR A 1 106 ? -1.339 -0.547 -9.584 1.00 93.12 106 TYR A C 1
ATOM 838 O O . TYR A 1 106 ? -1.720 -0.137 -8.488 1.00 93.12 106 TYR A O 1
ATOM 846 N N . ILE A 1 107 ? -0.904 0.284 -10.536 1.00 92.38 107 ILE A N 1
ATOM 847 C CA . ILE A 1 107 ? -0.776 1.736 -10.343 1.00 92.38 107 ILE A CA 1
ATOM 848 C C . ILE A 1 107 ? -2.131 2.384 -10.052 1.00 92.38 107 ILE A C 1
ATOM 850 O O . ILE A 1 107 ? -2.252 3.126 -9.077 1.00 92.38 107 ILE A O 1
ATOM 854 N N . GLN A 1 108 ? -3.174 2.063 -10.819 1.00 92.50 108 GLN A N 1
ATOM 855 C CA . GLN A 1 108 ? -4.519 2.575 -10.560 1.00 92.50 108 GLN A CA 1
ATOM 856 C C . GLN A 1 108 ? -5.028 2.169 -9.175 1.00 92.50 108 GLN A C 1
ATOM 858 O O . GLN A 1 108 ? -5.628 2.977 -8.470 1.00 92.50 108 GLN A O 1
ATOM 863 N N . HIS A 1 109 ? -4.754 0.939 -8.738 1.00 92.44 109 HIS A N 1
ATOM 864 C CA . HIS A 1 109 ? -5.066 0.512 -7.379 1.00 92.44 109 HIS A CA 1
ATOM 865 C C . HIS A 1 109 ? -4.323 1.357 -6.326 1.00 92.44 109 HIS A C 1
ATOM 867 O O . HIS A 1 109 ? -4.941 1.789 -5.353 1.00 92.44 109 HIS A O 1
ATOM 873 N N . ARG A 1 110 ? -3.035 1.685 -6.529 1.00 93.25 110 ARG A N 1
ATOM 874 C CA . ARG A 1 110 ? -2.298 2.607 -5.635 1.00 93.25 110 ARG A CA 1
ATOM 875 C C . ARG A 1 110 ? -2.924 4.002 -5.601 1.00 93.25 110 ARG A C 1
ATOM 877 O O . ARG A 1 110 ? -3.017 4.591 -4.525 1.00 93.25 110 ARG A O 1
ATOM 884 N N . LEU A 1 111 ? -3.393 4.504 -6.744 1.00 93.12 111 LEU A N 1
ATOM 885 C CA . LEU A 1 111 ? -4.092 5.787 -6.829 1.00 93.12 111 LEU A CA 1
ATOM 886 C C . LEU A 1 111 ? -5.430 5.758 -6.081 1.00 93.12 111 LEU A C 1
ATOM 888 O O . LEU A 1 111 ? -5.700 6.679 -5.315 1.00 93.12 111 LEU A O 1
ATOM 892 N N . ARG A 1 112 ? -6.229 4.689 -6.216 1.00 93.44 112 ARG A N 1
ATOM 893 C CA . ARG A 1 112 ? -7.483 4.511 -5.453 1.00 93.44 112 ARG A CA 1
ATOM 894 C C . ARG A 1 112 ? -7.237 4.586 -3.949 1.00 93.44 112 ARG A C 1
ATOM 896 O O . ARG A 1 112 ? -7.977 5.264 -3.240 1.00 93.44 112 ARG A O 1
ATOM 903 N N . VAL A 1 113 ? -6.169 3.947 -3.470 1.00 92.12 113 VAL A N 1
ATOM 904 C CA . VAL A 1 113 ? -5.771 4.001 -2.056 1.00 92.12 113 VAL A CA 1
ATOM 905 C C . VAL A 1 113 ? -5.387 5.425 -1.645 1.00 92.12 113 VAL A C 1
ATOM 907 O O . VAL A 1 113 ? -5.847 5.896 -0.608 1.00 92.12 113 VAL A O 1
ATOM 910 N N . GLY A 1 114 ? -4.604 6.146 -2.452 1.00 90.56 114 GLY A N 1
ATOM 911 C CA . GLY A 1 114 ? -4.269 7.551 -2.183 1.00 90.56 114 GLY A CA 1
ATOM 912 C C . GLY A 1 114 ? -5.504 8.459 -2.126 1.00 90.56 114 GLY A C 1
ATOM 913 O O . GLY A 1 114 ? -5.667 9.230 -1.181 1.00 90.56 114 GLY A O 1
ATOM 914 N N . VAL A 1 115 ? -6.420 8.306 -3.087 1.00 93.06 115 VAL A N 1
ATOM 915 C CA . VAL A 1 115 ? -7.699 9.029 -3.129 1.00 93.06 115 VAL A CA 1
ATOM 916 C C . VAL A 1 115 ? -8.543 8.718 -1.892 1.00 93.06 115 VAL A C 1
ATOM 918 O O . VAL A 1 115 ? -9.108 9.634 -1.301 1.00 93.06 115 VAL A O 1
ATOM 921 N N . ALA A 1 116 ? -8.610 7.459 -1.451 1.00 91.75 116 ALA A N 1
ATOM 922 C CA . ALA A 1 116 ? -9.346 7.090 -0.243 1.00 91.75 116 ALA A CA 1
ATOM 923 C C . ALA A 1 116 ? -8.810 7.815 1.005 1.00 91.75 116 ALA A C 1
ATOM 925 O O . ALA A 1 116 ? -9.593 8.390 1.760 1.00 91.75 116 ALA A O 1
ATOM 926 N N . HIS A 1 117 ? -7.486 7.867 1.181 1.00 92.62 117 HIS A N 1
ATOM 927 C CA . HIS A 1 117 ? -6.859 8.570 2.306 1.00 92.62 117 HIS A CA 1
ATOM 928 C C . HIS A 1 117 ? -7.058 10.090 2.243 1.00 92.62 117 HIS A C 1
ATOM 930 O O . HIS A 1 117 ? -7.321 10.722 3.267 1.00 92.62 117 HIS A O 1
ATOM 936 N N . GLN A 1 118 ? -7.000 10.674 1.043 1.00 92.19 118 GLN A N 1
ATOM 937 C CA . GLN A 1 118 ? -7.291 12.092 0.843 1.00 92.19 118 GLN A CA 1
ATOM 938 C C . GLN A 1 118 ? -8.742 12.425 1.223 1.00 92.19 118 GLN A C 1
ATOM 940 O O . GLN A 1 118 ? -8.984 13.430 1.886 1.00 92.19 118 GLN A O 1
ATOM 945 N N . ARG A 1 119 ? -9.708 11.578 0.844 1.00 92.12 119 ARG A N 1
ATOM 946 C CA . ARG A 1 119 ? -11.139 11.799 1.122 1.00 92.12 119 ARG A CA 1
ATOM 947 C C . ARG A 1 119 ? -11.474 11.802 2.600 1.00 92.12 119 ARG A C 1
ATOM 949 O O . ARG A 1 119 ? -12.300 12.602 3.024 1.00 92.12 119 ARG A O 1
ATOM 956 N N . VAL A 1 120 ? -10.845 10.918 3.370 1.00 91.88 120 VAL A N 1
ATOM 957 C CA . VAL A 1 120 ? -11.026 10.905 4.827 1.00 91.88 120 VAL A CA 1
ATOM 958 C C . VAL A 1 120 ? -10.230 12.019 5.509 1.00 91.88 120 VAL A C 1
ATOM 960 O O . VAL A 1 120 ? -10.426 12.260 6.689 1.00 91.88 120 VAL A O 1
ATOM 963 N N . GLY A 1 121 ? -9.352 12.729 4.790 1.00 93.19 121 GLY A N 1
ATOM 964 C CA . GLY A 1 121 ? -8.529 13.794 5.359 1.00 93.19 121 GLY A CA 1
ATOM 965 C C . GLY A 1 121 ? -7.381 13.267 6.222 1.00 93.19 121 GLY A C 1
ATOM 966 O O . GLY A 1 121 ? -6.967 13.931 7.177 1.00 93.19 121 GLY A O 1
ATOM 967 N N . LEU A 1 122 ? -6.861 12.073 5.917 1.00 93.62 122 LEU A N 1
ATOM 968 C CA . LEU A 1 122 ? -5.648 11.582 6.565 1.00 93.62 122 LEU A CA 1
ATOM 969 C C . LEU A 1 122 ? -4.459 12.426 6.092 1.00 93.62 122 LEU A C 1
ATOM 971 O O . LEU A 1 122 ? -4.162 12.481 4.898 1.00 93.62 122 LEU A O 1
ATOM 975 N N . SER A 1 123 ? -3.760 13.064 7.035 1.00 92.62 123 SER A N 1
ATOM 976 C CA . SER A 1 123 ? -2.548 13.823 6.716 1.00 92.62 123 SER A CA 1
ATOM 977 C C . SER A 1 123 ? -1.496 12.920 6.052 1.00 92.62 123 SER A C 1
ATOM 979 O O . SER A 1 123 ? -1.265 11.804 6.538 1.00 92.62 123 SER A O 1
ATOM 981 N N . PRO A 1 124 ? -0.777 13.407 5.021 1.00 89.69 124 PRO A N 1
ATOM 982 C CA . PRO A 1 124 ? 0.325 12.678 4.405 1.00 89.69 124 PRO A CA 1
ATOM 983 C C . PRO A 1 124 ? 1.375 12.182 5.402 1.00 89.69 124 PRO A C 1
ATOM 985 O O . PRO A 1 124 ? 1.906 11.095 5.212 1.00 89.69 124 PRO A O 1
ATOM 988 N N . HIS A 1 125 ? 1.663 12.915 6.487 1.00 92.06 125 HIS A N 1
ATOM 989 C CA . HIS A 1 125 ? 2.671 12.475 7.462 1.00 92.06 125 HIS A CA 1
ATOM 990 C C . HIS A 1 125 ? 2.253 11.212 8.223 1.00 92.06 125 HIS A C 1
ATOM 992 O O . HIS A 1 125 ? 3.102 10.371 8.499 1.00 92.06 125 HIS A O 1
ATOM 998 N N . TRP A 1 126 ? 0.959 11.038 8.520 1.00 93.12 126 TRP A N 1
ATOM 999 C CA . TRP A 1 126 ? 0.449 9.841 9.198 1.00 93.12 126 TRP A CA 1
ATOM 1000 C C . TRP A 1 126 ? 0.436 8.655 8.241 1.00 93.12 126 TRP A C 1
ATOM 1002 O O . TRP A 1 126 ? 0.845 7.555 8.605 1.00 93.12 126 TRP A O 1
ATOM 1012 N N . TYR A 1 127 ? 0.041 8.903 6.991 1.00 90.12 127 TYR A N 1
ATOM 1013 C CA . TYR A 1 127 ? 0.101 7.906 5.929 1.00 90.12 127 TYR A CA 1
ATOM 1014 C C . TYR A 1 127 ? 1.540 7.426 5.670 1.00 90.12 127 TYR A C 1
ATOM 1016 O O . TYR A 1 127 ? 1.795 6.226 5.622 1.00 90.12 127 TYR A O 1
ATOM 1024 N N . LEU A 1 128 ? 2.501 8.350 5.574 1.00 89.75 128 LEU A N 1
ATOM 1025 C CA . LEU A 1 128 ? 3.921 8.026 5.413 1.00 89.75 128 LEU A CA 1
ATOM 1026 C C . LEU A 1 128 ? 4.500 7.345 6.662 1.00 89.75 128 LEU A C 1
ATOM 1028 O O . LEU A 1 128 ? 5.261 6.388 6.538 1.00 89.75 128 LEU A O 1
ATOM 1032 N N . GLY A 1 129 ? 4.123 7.794 7.862 1.00 90.44 129 GLY A N 1
ATOM 1033 C CA . GLY A 1 129 ? 4.545 7.190 9.128 1.00 90.44 129 GLY A CA 1
ATOM 1034 C C . GLY A 1 129 ? 4.101 5.731 9.267 1.00 90.44 129 GLY A C 1
ATOM 1035 O O . GLY A 1 129 ? 4.869 4.891 9.740 1.00 90.44 129 GLY A O 1
ATOM 1036 N N . ALA A 1 130 ? 2.916 5.392 8.753 1.00 91.31 130 ALA A N 1
ATOM 1037 C CA . ALA A 1 130 ? 2.412 4.022 8.718 1.00 91.31 130 ALA A CA 1
ATOM 1038 C C . ALA A 1 130 ? 3.320 3.064 7.918 1.00 91.31 130 ALA A C 1
ATOM 1040 O O . ALA A 1 130 ? 3.361 1.865 8.209 1.00 91.31 130 ALA A O 1
ATOM 1041 N N . TYR A 1 131 ? 4.130 3.567 6.977 1.00 88.81 131 TYR A N 1
ATOM 1042 C CA . TYR A 1 131 ? 5.136 2.745 6.299 1.00 88.81 131 TYR A CA 1
ATOM 1043 C C . TYR A 1 131 ? 6.252 2.270 7.236 1.00 88.81 131 TYR A C 1
ATOM 1045 O O . TYR A 1 131 ? 6.766 1.166 7.065 1.00 88.81 131 TYR A O 1
ATOM 1053 N N . GLY A 1 132 ? 6.588 3.040 8.274 1.00 89.19 132 GLY A N 1
ATOM 1054 C CA . GLY A 1 132 ? 7.514 2.596 9.319 1.00 89.19 132 GLY A CA 1
ATOM 1055 C C . GLY A 1 132 ? 6.983 1.374 10.074 1.00 89.19 132 GLY A C 1
ATOM 1056 O O . GLY A 1 132 ? 7.727 0.424 10.338 1.00 89.19 132 GLY A O 1
ATOM 1057 N N . LYS A 1 133 ? 5.670 1.335 10.342 1.00 89.81 133 LYS A N 1
ATOM 1058 C CA . LYS A 1 133 ? 5.011 0.154 10.919 1.00 89.81 133 LYS A CA 1
ATOM 1059 C C . LYS A 1 133 ? 5.040 -1.036 9.956 1.00 89.81 133 LYS A C 1
ATOM 1061 O O . LYS A 1 133 ? 5.301 -2.157 10.383 1.00 89.81 133 LYS A O 1
ATOM 1066 N N . TYR A 1 134 ? 4.862 -0.786 8.660 1.00 87.81 134 TYR A N 1
ATOM 1067 C CA . TYR A 1 134 ? 5.013 -1.807 7.624 1.00 87.81 134 TYR A CA 1
ATOM 1068 C C . TYR A 1 134 ? 6.401 -2.441 7.621 1.00 87.81 134 TYR A C 1
ATOM 1070 O O . TYR A 1 134 ? 6.532 -3.658 7.709 1.00 87.81 134 TYR A O 1
ATOM 1078 N N . LEU A 1 135 ? 7.445 -1.620 7.561 1.00 88.06 135 LEU A N 1
ATOM 1079 C CA . LEU A 1 135 ? 8.817 -2.114 7.508 1.00 88.06 135 LEU A CA 1
ATOM 1080 C C . LEU A 1 135 ? 9.216 -2.833 8.800 1.00 88.06 135 LEU A C 1
ATOM 1082 O O . LEU A 1 135 ? 9.813 -3.905 8.731 1.00 88.06 135 LEU A O 1
ATOM 1086 N N . SER A 1 136 ? 8.861 -2.289 9.967 1.00 90.06 136 SER A N 1
ATOM 1087 C CA . SER A 1 136 ? 9.183 -2.925 11.254 1.00 90.06 136 SER A CA 1
ATOM 1088 C C . SER A 1 136 ? 8.470 -4.264 11.463 1.00 90.06 136 SER A C 1
ATOM 1090 O O . SER A 1 136 ? 9.052 -5.147 12.085 1.00 90.06 136 SER A O 1
ATOM 1092 N N . GLY A 1 137 ? 7.261 -4.446 10.918 1.00 88.94 137 GLY A N 1
ATOM 1093 C CA . GLY A 1 137 ? 6.559 -5.733 10.954 1.00 88.94 137 GLY A CA 1
ATOM 1094 C C . GLY A 1 137 ? 7.078 -6.752 9.935 1.00 88.94 137 GLY A C 1
ATOM 1095 O O . GLY A 1 137 ? 7.135 -7.938 10.230 1.00 88.94 137 GLY A O 1
ATOM 1096 N N . LEU A 1 138 ? 7.485 -6.310 8.741 1.00 87.62 138 LEU A N 1
ATOM 1097 C CA . LEU A 1 138 ? 7.826 -7.221 7.642 1.00 87.62 138 LEU A CA 1
ATOM 1098 C C . LEU A 1 138 ? 9.286 -7.642 7.594 1.00 87.62 138 LEU A C 1
ATOM 1100 O O . LEU A 1 138 ? 9.577 -8.776 7.225 1.00 87.62 138 LEU A O 1
ATOM 1104 N N . LEU A 1 139 ? 10.221 -6.752 7.928 1.00 88.12 139 LEU A N 1
ATOM 1105 C CA . LEU A 1 139 ? 11.647 -7.071 7.829 1.00 88.12 139 LEU A CA 1
ATOM 1106 C C . LEU A 1 139 ? 12.058 -8.284 8.686 1.00 88.12 139 LEU A C 1
ATOM 1108 O O . LEU A 1 139 ? 12.805 -9.118 8.165 1.00 88.12 139 LEU A O 1
ATOM 1112 N N . PRO A 1 140 ? 11.572 -8.451 9.935 1.00 88.56 140 PRO A N 1
ATOM 1113 C CA . PRO A 1 140 ? 11.851 -9.654 10.719 1.00 88.56 140 PRO A CA 1
ATOM 1114 C C . PRO A 1 140 ? 11.307 -10.929 10.063 1.00 88.56 140 PRO A C 1
ATOM 1116 O O . PRO A 1 140 ? 12.028 -11.919 9.977 1.00 88.56 140 PRO A O 1
ATOM 1119 N N . GLU A 1 141 ? 10.083 -10.891 9.532 1.00 88.56 141 GLU A N 1
ATOM 1120 C CA . GLU A 1 141 ? 9.451 -12.031 8.851 1.00 88.56 141 GLU A CA 1
ATOM 1121 C C . GLU A 1 141 ? 10.215 -12.441 7.590 1.00 88.56 141 GLU A C 1
ATOM 1123 O O . GLU A 1 141 ? 10.475 -13.622 7.357 1.00 88.56 141 GLU A O 1
ATOM 1128 N N . ILE A 1 142 ? 10.643 -11.456 6.798 1.00 87.62 142 ILE A N 1
ATOM 1129 C CA . ILE A 1 142 ? 11.495 -11.671 5.625 1.00 87.62 142 ILE A CA 1
ATOM 1130 C C . ILE A 1 142 ? 12.801 -12.354 6.047 1.00 87.62 142 ILE A C 1
ATOM 1132 O O . ILE A 1 142 ? 13.216 -13.331 5.421 1.00 87.62 142 ILE A O 1
ATOM 1136 N N . TRP A 1 143 ? 13.443 -11.858 7.108 1.00 85.88 143 TRP A N 1
ATOM 1137 C CA . TRP A 1 143 ? 14.699 -12.411 7.607 1.00 85.88 143 TRP A CA 1
ATOM 1138 C C . TRP A 1 143 ? 14.541 -13.852 8.092 1.00 85.88 143 TRP A C 1
ATOM 1140 O O . TRP A 1 143 ? 15.334 -14.709 7.719 1.00 85.88 143 TRP A O 1
ATOM 1150 N N . GLN A 1 144 ? 13.505 -14.143 8.878 1.00 86.56 144 GLN A N 1
ATOM 1151 C CA . GLN A 1 144 ? 13.266 -15.490 9.397 1.00 86.56 144 GLN A CA 1
ATOM 1152 C C . GLN A 1 144 ? 12.955 -16.496 8.284 1.00 86.56 144 GLN A C 1
ATOM 1154 O O . GLN A 1 144 ? 13.464 -17.616 8.301 1.00 86.56 144 GLN A O 1
ATOM 1159 N N . ARG A 1 145 ? 12.143 -16.103 7.297 1.00 84.00 145 ARG A N 1
ATOM 1160 C CA . ARG A 1 145 ? 11.646 -17.019 6.258 1.00 84.00 145 ARG A CA 1
ATOM 1161 C C . ARG A 1 145 ? 12.631 -17.226 5.111 1.00 84.00 145 ARG A C 1
ATOM 1163 O O . ARG A 1 145 ? 12.690 -18.319 4.556 1.00 84.00 145 ARG A O 1
ATOM 1170 N N . LEU A 1 146 ? 13.411 -16.204 4.754 1.00 79.31 146 LEU A N 1
ATOM 1171 C CA . LEU A 1 146 ? 14.391 -16.283 3.661 1.00 79.31 146 LEU A CA 1
ATOM 1172 C C . LEU A 1 146 ? 15.837 -16.480 4.149 1.00 79.31 146 LEU A C 1
ATOM 1174 O O . LEU A 1 146 ? 16.713 -16.821 3.355 1.00 79.31 146 LEU A O 1
ATOM 1178 N N . GLY A 1 147 ? 16.108 -16.283 5.439 1.00 64.94 147 GLY A N 1
ATOM 1179 C CA . GLY A 1 147 ? 17.447 -16.288 6.030 1.00 64.94 147 GLY A CA 1
ATOM 1180 C C . GLY A 1 147 ? 18.027 -17.666 6.351 1.00 64.94 147 GLY A C 1
ATOM 1181 O O . GLY A 1 147 ? 18.517 -17.871 7.459 1.00 64.94 147 GLY A O 1
ATOM 1182 N N . LYS A 1 148 ? 18.055 -18.607 5.397 1.00 48.69 148 LYS A N 1
ATOM 1183 C CA . LYS A 1 148 ? 18.921 -19.798 5.515 1.00 48.69 148 LYS A CA 1
ATOM 1184 C C . L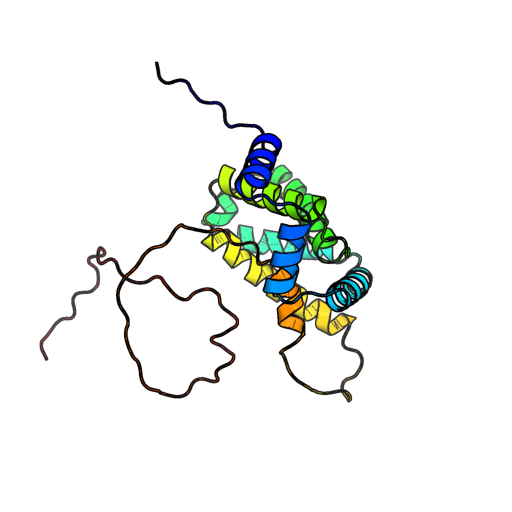YS A 1 148 ? 20.291 -19.568 4.858 1.00 48.69 148 LYS A C 1
ATOM 1186 O O . LYS A 1 148 ? 20.472 -19.877 3.687 1.00 48.69 148 LYS A O 1
ATOM 1191 N N . ASP A 1 149 ? 21.231 -19.010 5.632 1.00 44.47 149 ASP A N 1
ATOM 1192 C CA . ASP A 1 149 ? 22.547 -19.598 5.989 1.00 44.47 149 ASP A CA 1
ATOM 1193 C C . ASP A 1 149 ? 23.368 -18.597 6.850 1.00 44.47 149 ASP A C 1
ATOM 1195 O O . ASP A 1 149 ? 23.864 -17.598 6.321 1.00 44.47 149 ASP A O 1
ATOM 1199 N N . PRO A 1 150 ? 23.574 -18.857 8.159 1.00 43.66 150 PRO A N 1
ATOM 1200 C CA . PRO A 1 150 ? 24.419 -18.038 9.038 1.00 43.66 150 PRO A CA 1
ATOM 1201 C C . PRO A 1 150 ? 25.900 -17.955 8.622 1.00 43.66 150 PRO A C 1
ATOM 1203 O O . PRO A 1 150 ? 26.603 -17.064 9.086 1.00 43.66 150 PRO A O 1
ATOM 1206 N N . ARG A 1 151 ? 26.390 -18.857 7.756 1.00 45.62 151 ARG A N 1
ATOM 1207 C CA . ARG A 1 151 ? 27.772 -18.870 7.232 1.00 45.62 151 ARG A CA 1
ATOM 1208 C C . ARG A 1 151 ? 27.921 -18.184 5.872 1.00 45.62 151 ARG A C 1
ATOM 1210 O O . ARG A 1 151 ? 29.034 -18.047 5.373 1.00 45.62 151 ARG A O 1
ATOM 1217 N N . ARG A 1 152 ? 26.825 -17.686 5.294 1.00 48.28 152 ARG A N 1
ATOM 1218 C CA . ARG A 1 152 ? 26.813 -16.859 4.073 1.00 48.28 152 ARG A CA 1
ATOM 1219 C C . ARG A 1 152 ? 26.709 -15.365 4.407 1.00 48.28 152 ARG A C 1
ATOM 1221 O O . ARG A 1 152 ? 26.124 -14.571 3.673 1.00 48.28 152 ARG A O 1
ATOM 1228 N N . SER A 1 153 ? 27.263 -15.012 5.564 1.00 45.97 153 SER A N 1
ATOM 1229 C CA . SER A 1 153 ? 27.297 -13.693 6.181 1.00 45.97 153 SER A CA 1
ATOM 1230 C C . SER A 1 153 ? 28.045 -12.658 5.318 1.00 45.97 153 SER A C 1
ATOM 1232 O O . SER A 1 153 ? 29.270 -12.675 5.255 1.00 45.97 153 SER A O 1
ATOM 1234 N N . SER A 1 154 ? 27.269 -11.709 4.761 1.00 37.41 154 SER A N 1
ATOM 1235 C CA . SER A 1 154 ? 27.622 -10.431 4.083 1.00 37.41 154 SER A CA 1
ATOM 1236 C C . SER A 1 154 ? 28.158 -10.514 2.636 1.00 37.41 154 SER A C 1
ATOM 1238 O O . SER A 1 154 ? 29.151 -11.198 2.403 1.00 37.41 154 SER A O 1
ATOM 1240 N N . PRO A 1 155 ? 27.563 -9.778 1.653 1.00 34.94 155 PRO A N 1
ATOM 1241 C CA . PRO A 1 155 ? 27.728 -8.311 1.565 1.00 34.94 155 PRO A CA 1
ATOM 1242 C C . PRO A 1 155 ? 26.502 -7.526 0.993 1.00 34.94 155 PRO A C 1
ATOM 1244 O O . PRO A 1 155 ? 25.433 -8.089 0.773 1.00 34.94 155 PRO A O 1
ATOM 1247 N N . PRO A 1 156 ? 26.643 -6.208 0.733 1.00 40.56 156 PRO A N 1
ATOM 1248 C CA . PRO A 1 156 ? 26.121 -5.099 1.529 1.00 40.56 156 PRO A CA 1
ATOM 1249 C C . PRO A 1 156 ? 24.625 -4.772 1.321 1.00 40.56 156 PRO A C 1
ATOM 1251 O O . PRO A 1 156 ? 24.029 -5.038 0.279 1.00 40.56 156 PRO A O 1
ATOM 1254 N N . CYS A 1 157 ? 24.084 -4.054 2.312 1.00 42.72 157 CYS A N 1
ATOM 1255 C CA . CYS A 1 157 ? 22.733 -3.495 2.517 1.00 42.72 157 CYS A CA 1
ATOM 1256 C C . CYS A 1 157 ? 22.131 -2.628 1.370 1.00 42.72 157 CYS A C 1
ATOM 1258 O O . CYS A 1 157 ? 21.249 -1.810 1.597 1.00 42.72 157 CYS A O 1
ATOM 1260 N N . ARG A 1 158 ? 22.606 -2.743 0.124 1.00 40.91 158 ARG A N 1
ATOM 1261 C CA . ARG A 1 158 ? 22.264 -1.853 -1.000 1.00 40.91 158 ARG A CA 1
ATOM 1262 C C . ARG A 1 158 ? 21.135 -2.363 -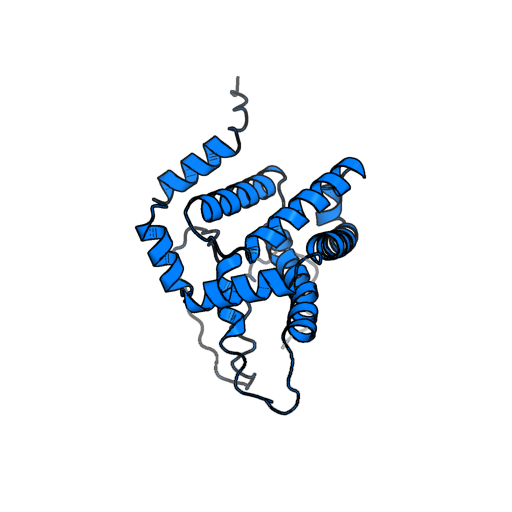1.903 1.00 40.91 158 ARG A C 1
ATOM 1264 O O . ARG A 1 158 ? 20.651 -1.597 -2.730 1.00 40.91 158 ARG A O 1
ATOM 1271 N N . ARG A 1 159 ? 20.759 -3.646 -1.808 1.00 36.84 159 ARG A N 1
ATOM 1272 C CA . ARG A 1 159 ? 19.867 -4.311 -2.783 1.00 36.84 159 ARG A CA 1
ATOM 1273 C C . ARG A 1 159 ? 18.417 -4.437 -2.302 1.00 36.84 159 ARG A C 1
ATOM 1275 O O . ARG A 1 159 ? 17.502 -4.185 -3.072 1.00 36.84 159 ARG A O 1
ATOM 1282 N N . SER A 1 160 ? 18.201 -4.722 -1.020 1.00 40.69 160 SER A N 1
ATOM 1283 C CA . SER A 1 160 ? 16.869 -4.881 -0.408 1.00 40.69 160 SER A CA 1
ATOM 1284 C C . SER A 1 160 ? 16.092 -3.563 -0.274 1.00 40.69 160 SER A C 1
ATOM 1286 O O . SER A 1 160 ? 14.865 -3.563 -0.274 1.00 40.69 160 SER A O 1
ATOM 1288 N N . SER A 1 161 ? 16.788 -2.425 -0.218 1.00 39.59 161 SER A N 1
ATOM 1289 C CA . SER A 1 161 ? 16.174 -1.095 -0.110 1.00 39.59 161 SER A CA 1
ATOM 1290 C C . SER A 1 161 ? 15.420 -0.678 -1.384 1.00 39.59 161 SER A C 1
ATOM 1292 O O . SER A 1 161 ? 14.477 0.104 -1.307 1.00 39.59 161 SER A O 1
ATOM 1294 N N . ARG A 1 162 ? 15.812 -1.208 -2.553 1.00 41.47 162 ARG A N 1
ATOM 1295 C CA . ARG A 1 162 ? 15.271 -0.812 -3.869 1.00 41.47 162 ARG A CA 1
ATOM 1296 C C . ARG A 1 162 ? 13.869 -1.361 -4.119 1.00 41.47 162 ARG A C 1
ATOM 1298 O O . ARG A 1 162 ? 12.981 -0.615 -4.512 1.00 41.47 162 ARG A O 1
ATOM 1305 N N . SER A 1 163 ? 13.650 -2.628 -3.769 1.00 34.31 163 SER A N 1
ATOM 1306 C CA . SER A 1 163 ? 12.341 -3.289 -3.837 1.00 34.31 163 SER A CA 1
ATOM 1307 C C . SER A 1 163 ? 11.292 -2.590 -2.955 1.00 34.31 163 SER A C 1
ATOM 1309 O O . SER A 1 163 ? 10.178 -2.333 -3.407 1.00 34.31 163 SER A O 1
ATOM 1311 N N . CYS A 1 164 ? 11.670 -2.161 -1.742 1.00 38.50 164 CYS A N 1
ATOM 1312 C CA . CYS A 1 164 ? 10.801 -1.333 -0.900 1.00 38.50 164 CYS A CA 1
ATOM 1313 C C . CYS A 1 164 ? 10.550 0.050 -1.520 1.00 38.50 164 CYS A C 1
ATOM 1315 O O . CYS A 1 164 ? 9.415 0.514 -1.530 1.00 38.50 164 CYS A O 1
ATOM 1317 N N . SER A 1 165 ? 11.562 0.710 -2.091 1.00 38.59 165 SER A N 1
ATOM 1318 C CA . SER A 1 165 ? 11.382 2.038 -2.702 1.00 38.59 165 SER A CA 1
ATOM 1319 C C . SER A 1 165 ? 10.331 2.068 -3.823 1.00 38.59 165 SER A C 1
ATOM 1321 O O . SER A 1 165 ? 9.799 3.128 -4.132 1.00 38.59 165 SER A O 1
ATOM 1323 N N . TRP A 1 166 ? 10.012 0.918 -4.414 1.00 35.16 166 TRP A N 1
ATOM 1324 C CA . TRP A 1 166 ? 9.110 0.782 -5.550 1.00 35.16 166 TRP A CA 1
ATOM 1325 C C . TRP A 1 166 ? 7.641 0.632 -5.226 1.00 35.16 166 TRP A C 1
ATOM 1327 O O . TRP A 1 166 ? 6.795 1.295 -5.821 1.00 35.16 166 TRP A O 1
ATOM 1337 N N . THR A 1 167 ? 7.324 -0.208 -4.244 1.00 40.56 167 THR A N 1
ATOM 1338 C CA . THR A 1 167 ? 5.966 -0.264 -3.706 1.00 40.56 167 THR A CA 1
ATOM 1339 C C . THR A 1 167 ? 5.556 1.105 -3.165 1.00 40.56 167 THR A C 1
ATOM 1341 O O . THR A 1 167 ? 4.384 1.456 -3.237 1.00 40.56 167 THR A O 1
ATOM 1344 N N . TRP A 1 168 ? 6.506 1.904 -2.673 1.00 46.94 168 TRP A N 1
ATOM 1345 C CA . TRP A 1 168 ? 6.222 3.063 -1.825 1.00 46.94 168 TRP A CA 1
ATOM 1346 C C . TRP A 1 168 ? 6.620 4.426 -2.426 1.00 46.94 168 TRP A C 1
ATOM 1348 O O . TRP A 1 168 ? 6.381 5.447 -1.789 1.00 46.94 168 TRP A O 1
ATOM 1358 N N . GLY A 1 169 ? 7.181 4.457 -3.641 1.00 35.09 169 GLY A N 1
ATOM 1359 C CA . GLY A 1 169 ? 7.776 5.642 -4.278 1.00 35.09 169 GLY A CA 1
ATOM 1360 C C . GLY A 1 169 ? 6.956 6.315 -5.385 1.00 35.09 169 GLY A C 1
ATOM 1361 O O . GLY A 1 169 ? 7.552 6.873 -6.303 1.00 35.09 169 GLY A O 1
ATOM 1362 N N . LEU A 1 170 ? 5.619 6.289 -5.336 1.00 33.34 170 LEU A N 1
ATOM 1363 C CA . LEU A 1 170 ? 4.828 7.204 -6.172 1.00 33.34 170 LEU A CA 1
ATOM 1364 C C . LEU A 1 170 ? 4.896 8.616 -5.563 1.00 33.34 170 LEU A C 1
ATOM 1366 O O . LEU A 1 170 ? 4.564 8.775 -4.385 1.00 33.34 170 LEU A O 1
ATOM 1370 N N . PRO A 1 171 ? 5.326 9.640 -6.319 1.00 37.19 171 PRO A N 1
ATOM 1371 C CA . PRO A 1 171 ? 5.444 10.986 -5.790 1.00 37.19 171 PRO A CA 1
ATOM 1372 C C . PRO A 1 171 ? 4.057 11.611 -5.609 1.00 37.19 171 PRO A C 1
ATOM 1374 O O . PRO A 1 171 ? 3.344 11.870 -6.574 1.00 37.19 171 PRO A O 1
ATOM 1377 N N . SER A 1 172 ? 3.707 11.935 -4.366 1.00 34.38 172 SER A N 1
ATOM 1378 C CA . SER A 1 172 ? 2.819 13.063 -4.086 1.00 34.38 172 SER A CA 1
ATOM 1379 C C . SER A 1 172 ? 3.614 14.328 -4.410 1.00 34.38 172 SER A C 1
ATOM 1381 O O . SER A 1 172 ? 4.386 14.795 -3.579 1.00 34.38 172 SER A O 1
ATOM 1383 N N . THR A 1 173 ? 3.531 14.844 -5.633 1.00 29.30 173 THR A N 1
ATOM 1384 C CA . THR A 1 173 ? 4.165 16.120 -5.998 1.00 29.30 173 THR A CA 1
ATOM 1385 C C . THR A 1 173 ? 3.441 17.297 -5.339 1.00 29.30 173 THR A C 1
ATOM 1387 O O . THR A 1 173 ? 2.239 17.448 -5.562 1.00 29.30 173 THR A O 1
ATOM 1390 N N . PRO A 1 174 ? 4.149 18.215 -4.659 1.00 31.64 174 PRO A N 1
ATOM 1391 C CA . PRO A 1 174 ? 3.837 19.632 -4.699 1.00 31.64 174 PRO A CA 1
ATOM 1392 C C . PRO A 1 174 ? 4.755 20.350 -5.705 1.00 31.64 174 PRO A C 1
ATOM 1394 O O . PRO A 1 174 ? 5.955 20.089 -5.798 1.00 31.64 174 PRO A O 1
ATOM 1397 N N . ILE A 1 175 ? 4.158 21.261 -6.470 1.00 29.11 175 ILE A N 1
ATOM 1398 C CA . ILE A 1 175 ? 4.797 22.206 -7.399 1.00 29.11 175 ILE A CA 1
ATOM 1399 C C . ILE A 1 175 ? 5.895 23.006 -6.664 1.00 29.11 175 ILE A C 1
ATOM 1401 O O . ILE A 1 175 ? 5.690 23.423 -5.528 1.00 29.11 175 ILE A O 1
ATOM 1405 N N . SER A 1 176 ? 7.054 23.236 -7.296 1.00 29.77 176 SER A N 1
ATOM 1406 C CA . SER A 1 176 ? 8.178 24.020 -6.738 1.00 29.77 176 SER A CA 1
ATOM 1407 C C . SER A 1 176 ? 8.586 25.178 -7.654 1.00 29.77 176 SER A C 1
ATOM 1409 O O . SER A 1 176 ? 8.480 25.013 -8.863 1.00 29.77 176 SER A O 1
ATOM 1411 N N . MET A 1 177 ? 9.144 26.266 -7.087 1.00 27.34 177 MET A N 1
ATOM 1412 C CA . MET A 1 177 ? 10.272 27.087 -7.609 1.00 27.34 177 MET A CA 1
ATOM 1413 C C . MET A 1 177 ? 10.829 28.026 -6.483 1.00 27.34 177 MET A C 1
ATOM 1415 O O . MET A 1 177 ? 10.127 28.235 -5.497 1.00 27.34 177 MET A O 1
ATOM 1419 N N . PRO A 1 178 ? 12.087 28.539 -6.558 1.00 39.75 178 PRO A N 1
ATOM 1420 C CA . PRO A 1 178 ? 13.081 28.490 -5.466 1.00 39.75 178 PRO A CA 1
ATOM 1421 C C . PRO A 1 178 ? 13.510 29.872 -4.903 1.00 39.75 178 PRO A C 1
ATOM 1423 O O . PRO A 1 178 ? 13.130 30.912 -5.425 1.00 39.75 178 PRO A O 1
ATOM 1426 N N . THR A 1 179 ? 14.316 29.946 -3.831 1.00 28.89 179 THR A N 1
ATOM 1427 C CA . THR A 1 179 ? 15.767 30.261 -3.912 1.00 28.89 179 THR A CA 1
ATOM 1428 C C . THR A 1 179 ? 16.447 30.195 -2.529 1.00 28.89 179 THR A C 1
ATOM 1430 O O . THR A 1 179 ? 15.864 30.590 -1.526 1.00 28.89 179 THR A O 1
ATOM 1433 N N . GLY A 1 180 ? 17.714 29.748 -2.489 1.00 27.88 180 GLY A N 1
ATOM 1434 C CA . GLY A 1 180 ? 18.637 29.955 -1.356 1.00 27.88 180 GLY A CA 1
ATOM 1435 C C . GLY A 1 180 ? 19.431 28.711 -0.926 1.00 27.88 180 GLY A C 1
ATOM 1436 O O . GLY A 1 180 ? 18.873 27.774 -0.365 1.00 27.88 180 GLY A O 1
ATOM 1437 N N . ARG A 1 181 ? 20.753 28.694 -1.170 1.00 36.28 181 ARG A N 1
ATOM 1438 C CA . ARG A 1 181 ? 21.688 27.648 -0.692 1.00 36.28 181 ARG A CA 1
ATOM 1439 C C . ARG A 1 181 ? 22.177 27.956 0.727 1.00 36.28 181 ARG A C 1
ATOM 1441 O O . ARG A 1 181 ? 22.493 29.111 0.995 1.00 36.28 181 ARG A O 1
ATOM 1448 N N . PRO A 1 182 ? 22.441 26.923 1.548 1.00 31.41 182 PRO A N 1
ATOM 1449 C CA . PRO A 1 182 ? 23.543 27.031 2.502 1.00 31.41 182 PRO A CA 1
ATOM 1450 C C . PRO A 1 182 ? 24.533 25.858 2.442 1.00 31.41 182 PRO A C 1
ATOM 1452 O O . PRO A 1 182 ? 24.181 24.684 2.333 1.00 31.41 182 PR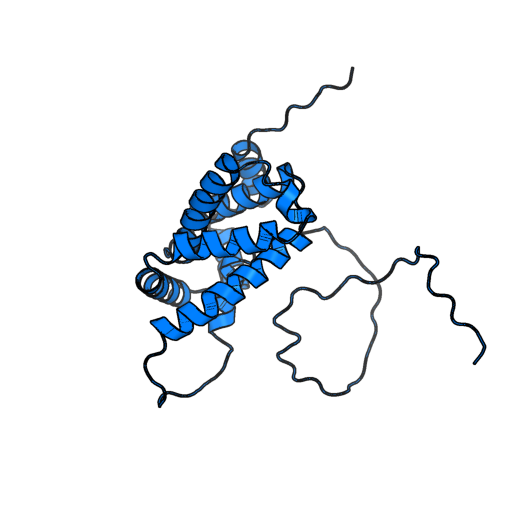O A O 1
ATOM 1455 N N . SER A 1 183 ? 25.806 26.227 2.548 1.00 37.12 183 SER A N 1
ATOM 1456 C CA . SER A 1 183 ? 26.979 25.378 2.743 1.00 37.12 183 SER A CA 1
ATOM 1457 C C . SER A 1 183 ? 27.105 24.908 4.195 1.00 37.12 183 SER A C 1
ATOM 1459 O O . SER A 1 183 ? 27.047 25.753 5.083 1.00 37.12 183 SER A O 1
ATOM 1461 N N . TRP A 1 184 ? 27.404 23.625 4.448 1.00 28.00 184 TRP A N 1
ATOM 1462 C CA . TRP A 1 184 ? 27.852 23.165 5.774 1.00 28.00 184 TRP A CA 1
ATOM 1463 C C . TRP A 1 184 ? 28.943 22.089 5.698 1.00 28.00 184 TRP A C 1
ATOM 1465 O O . TRP A 1 184 ? 28.821 21.076 5.007 1.00 28.00 184 TRP A O 1
ATOM 1475 N N . ARG A 1 185 ? 30.036 22.346 6.427 1.00 27.50 185 ARG A N 1
ATOM 1476 C CA . ARG A 1 185 ? 31.264 21.548 6.508 1.00 27.50 185 ARG A CA 1
ATOM 1477 C C . ARG A 1 185 ? 31.231 20.663 7.765 1.00 27.50 185 ARG A C 1
ATOM 1479 O O . ARG A 1 185 ? 31.205 21.154 8.882 1.00 27.50 185 ARG A O 1
ATOM 1486 N N . SER A 1 186 ? 31.225 19.354 7.519 1.00 36.56 186 SER A N 1
ATOM 1487 C CA . SER A 1 186 ? 31.691 18.207 8.322 1.00 36.56 186 SER A CA 1
ATOM 1488 C C . SER A 1 186 ? 31.741 18.269 9.864 1.00 36.56 186 SER A C 1
ATOM 1490 O O . SER A 1 186 ? 32.673 18.840 10.426 1.00 36.56 186 SER A O 1
ATOM 1492 N N . LYS A 1 187 ? 30.949 17.397 10.509 1.00 29.47 187 LYS A N 1
ATOM 1493 C CA . LYS A 1 187 ? 31.444 16.392 11.478 1.00 29.47 187 LYS A CA 1
ATOM 1494 C C . LYS A 1 187 ? 30.751 15.048 11.186 1.00 29.47 187 LYS A C 1
ATOM 1496 O O . LYS A 1 187 ? 29.596 15.017 10.777 1.00 29.47 187 LYS A O 1
ATOM 1501 N N . ARG A 1 188 ? 31.522 13.957 11.211 1.00 38.66 188 ARG A N 1
ATOM 1502 C CA . ARG A 1 188 ? 31.242 12.686 10.514 1.00 38.66 188 ARG A CA 1
ATOM 1503 C C . ARG A 1 188 ? 30.092 11.896 11.153 1.00 38.66 188 ARG A C 1
ATOM 1505 O O . ARG A 1 188 ? 30.275 11.296 12.202 1.00 38.66 188 ARG A O 1
ATOM 1512 N N . MET A 1 189 ? 28.971 11.810 10.440 1.00 25.02 189 MET A N 1
ATOM 1513 C CA . MET A 1 189 ? 28.004 10.710 10.531 1.00 25.02 189 MET A CA 1
ATOM 1514 C C . MET A 1 189 ? 28.186 9.768 9.324 1.00 25.02 189 MET A C 1
ATOM 1516 O O . MET A 1 189 ? 28.501 10.246 8.226 1.00 25.02 189 MET A O 1
ATOM 1520 N N . PRO A 1 190 ? 28.000 8.443 9.474 1.00 30.22 190 PRO A N 1
ATOM 1521 C CA . PRO A 1 190 ? 28.063 7.502 8.359 1.00 30.22 190 PRO A CA 1
ATOM 1522 C C . PRO A 1 190 ? 27.032 7.855 7.276 1.00 30.22 190 PRO A C 1
ATOM 1524 O O . PRO A 1 190 ? 25.837 7.961 7.541 1.00 30.22 190 PRO A O 1
ATOM 1527 N N . ARG A 1 191 ? 27.491 8.013 6.029 1.00 31.33 191 ARG A N 1
ATOM 1528 C CA . ARG A 1 191 ? 26.713 8.510 4.871 1.00 31.33 191 ARG A CA 1
ATOM 1529 C C . ARG A 1 191 ? 25.466 7.687 4.485 1.00 31.33 191 ARG A C 1
ATOM 1531 O O . ARG A 1 191 ? 24.758 8.095 3.567 1.00 31.33 191 ARG A O 1
ATOM 1538 N N . TRP A 1 192 ? 25.195 6.554 5.133 1.00 33.28 192 TRP A N 1
ATOM 1539 C CA . TRP A 1 192 ? 24.060 5.679 4.820 1.00 33.28 192 TRP A CA 1
ATOM 1540 C C . TRP A 1 192 ? 22.771 6.044 5.576 1.00 33.28 192 TRP A C 1
ATOM 1542 O O . TRP A 1 192 ? 21.701 5.938 4.982 1.00 33.28 192 TRP A O 1
ATOM 1552 N N . CYS A 1 193 ? 22.847 6.576 6.807 1.00 24.78 193 CYS A N 1
ATOM 1553 C CA . CYS A 1 193 ? 21.658 7.043 7.547 1.00 24.78 193 CYS A CA 1
ATOM 1554 C C . CYS A 1 193 ? 20.935 8.201 6.840 1.00 24.78 193 CYS A C 1
ATOM 1556 O O . CYS A 1 193 ? 19.726 8.350 6.955 1.00 24.78 193 CYS A O 1
ATOM 1558 N N . LEU A 1 194 ? 21.663 8.999 6.057 1.00 26.97 194 LEU A N 1
ATOM 1559 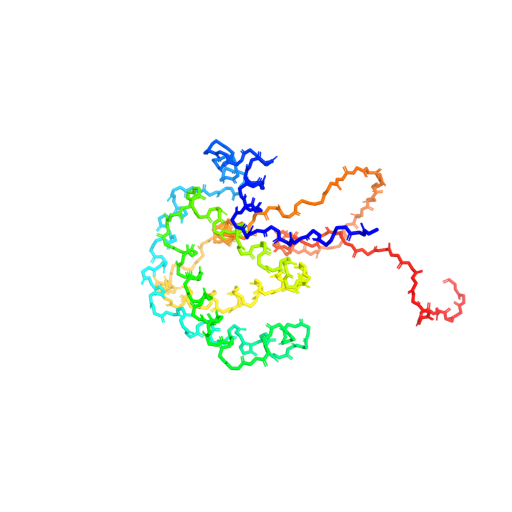C CA . LEU A 1 194 ? 21.131 10.183 5.376 1.00 26.97 194 LEU A CA 1
ATOM 1560 C C . LEU A 1 194 ? 20.484 9.888 4.009 1.00 26.97 194 LEU A C 1
ATOM 1562 O O . LEU A 1 194 ? 20.105 10.822 3.312 1.00 26.97 194 LEU A O 1
ATOM 1566 N N . ARG A 1 195 ? 20.379 8.618 3.585 1.00 30.52 195 ARG A N 1
ATOM 1567 C CA . ARG A 1 195 ? 19.830 8.250 2.260 1.00 30.52 195 ARG A CA 1
ATOM 1568 C C . ARG A 1 195 ? 18.589 7.354 2.293 1.00 30.52 195 ARG A C 1
ATOM 1570 O O . ARG A 1 195 ? 18.062 7.054 1.231 1.00 30.52 195 ARG A O 1
ATOM 1577 N N . ALA A 1 196 ? 18.106 6.961 3.473 1.00 25.41 196 ALA A N 1
ATOM 1578 C CA . ALA A 1 196 ? 16.920 6.107 3.631 1.00 25.41 196 ALA A CA 1
ATOM 1579 C C . ALA A 1 196 ? 15.674 6.852 4.153 1.00 25.41 196 ALA A C 1
ATOM 1581 O O . ALA A 1 196 ? 14.664 6.223 4.448 1.00 25.41 196 ALA A O 1
ATOM 1582 N N . CYS A 1 197 ? 15.730 8.182 4.257 1.00 22.25 197 CYS A N 1
ATOM 1583 C CA . CYS A 1 197 ? 14.639 9.005 4.771 1.00 22.25 197 CYS A CA 1
ATOM 1584 C C . CYS A 1 197 ? 14.354 10.126 3.759 1.00 22.25 197 CYS A C 1
ATOM 1586 O O . CYS A 1 197 ? 15.181 11.034 3.636 1.00 22.25 197 CYS A O 1
ATOM 1588 N N . PRO A 1 198 ? 13.231 10.116 3.017 1.00 26.50 198 PRO A N 1
ATOM 1589 C CA . PRO A 1 198 ? 12.792 11.289 2.280 1.00 26.50 198 PRO A CA 1
ATOM 1590 C C . PRO A 1 198 ? 12.105 12.229 3.276 1.00 26.50 198 PRO A C 1
ATOM 1592 O O . PRO A 1 198 ? 10.896 12.410 3.281 1.00 26.50 198 PRO A O 1
ATOM 1595 N N . SER A 1 199 ? 12.900 12.792 4.176 1.00 27.27 199 SER A N 1
ATOM 1596 C CA . SER A 1 199 ? 12.511 13.916 5.016 1.00 27.27 199 SER A CA 1
ATOM 1597 C C . SER A 1 199 ? 13.727 14.818 5.139 1.00 27.27 199 SER A C 1
ATOM 1599 O O . SER A 1 199 ? 14.396 14.892 6.167 1.00 27.27 199 SER A O 1
ATOM 1601 N N . VAL A 1 200 ? 14.057 15.468 4.030 1.00 25.30 200 VAL A N 1
ATOM 1602 C CA . VAL A 1 200 ? 14.846 16.692 4.061 1.00 25.30 200 VAL A CA 1
ATOM 1603 C C . VAL A 1 200 ? 13.905 17.764 3.535 1.00 25.30 200 VAL A C 1
ATOM 1605 O O . VAL A 1 200 ? 13.346 17.582 2.457 1.00 25.30 200 VAL A O 1
ATOM 1608 N N . TRP A 1 201 ? 13.766 18.835 4.322 1.00 21.88 201 TRP A N 1
ATOM 1609 C CA . TRP A 1 201 ? 12.936 20.035 4.138 1.00 21.88 201 TRP A CA 1
ATOM 1610 C C . TRP A 1 201 ? 11.549 20.024 4.802 1.00 21.88 201 TRP A C 1
ATOM 1612 O O . TRP A 1 201 ? 10.539 19.849 4.138 1.00 21.88 201 TRP A O 1
ATOM 1622 N N . TRP A 1 202 ? 11.512 20.327 6.110 1.00 22.27 202 TRP A N 1
ATOM 1623 C CA . TRP A 1 202 ? 10.727 21.465 6.622 1.00 22.27 202 TRP A CA 1
ATOM 1624 C C . TRP A 1 202 ? 11.121 21.812 8.069 1.00 22.27 202 TRP A C 1
ATOM 1626 O O . TRP A 1 202 ? 10.878 21.044 8.993 1.00 22.27 202 TRP A O 1
ATOM 1636 N N . CYS A 1 203 ? 11.723 22.983 8.274 1.00 22.56 203 CYS A N 1
ATOM 1637 C CA . CYS A 1 203 ? 11.638 23.730 9.528 1.00 22.56 203 CYS A CA 1
ATOM 1638 C C . CYS A 1 203 ? 11.935 25.190 9.193 1.00 22.56 203 CYS A C 1
ATOM 1640 O O . CYS A 1 203 ? 13.073 25.491 8.843 1.00 22.56 203 CYS A O 1
ATOM 1642 N N . SER A 1 204 ? 10.906 26.045 9.192 1.00 25.27 204 SER A N 1
ATOM 1643 C CA . SER A 1 204 ? 10.971 27.501 9.421 1.00 25.27 204 SER A CA 1
ATOM 1644 C C . SER A 1 204 ? 9.605 28.135 9.141 1.00 25.27 204 SER A C 1
ATOM 1646 O O . SER A 1 204 ? 9.335 28.538 8.016 1.00 25.27 204 SER A O 1
ATOM 1648 N N . THR A 1 205 ? 8.776 28.276 10.175 1.00 26.06 205 THR A N 1
ATOM 1649 C CA . THR A 1 205 ? 8.004 29.512 10.390 1.00 26.06 205 THR A CA 1
ATOM 1650 C C . THR A 1 205 ? 7.858 29.753 11.897 1.00 26.06 205 THR A C 1
ATOM 1652 O O . THR A 1 205 ? 7.520 28.817 12.625 1.00 26.06 205 THR A O 1
ATOM 1655 N N . PRO A 1 206 ? 8.125 30.977 12.383 1.00 32.88 206 PRO A N 1
ATOM 1656 C CA . PRO A 1 206 ? 8.176 31.296 13.800 1.00 32.88 206 PRO A CA 1
ATOM 1657 C C . PRO A 1 206 ? 6.824 31.829 14.280 1.00 32.88 206 PRO A C 1
ATOM 1659 O O . PRO A 1 206 ? 6.577 33.026 14.230 1.00 32.88 206 PRO A O 1
ATOM 1662 N N . THR A 1 207 ? 5.950 30.968 14.791 1.00 29.67 207 THR A N 1
ATOM 1663 C CA . THR A 1 207 ? 4.814 31.419 15.614 1.00 29.67 207 THR A CA 1
ATOM 1664 C C . THR A 1 207 ? 4.508 30.373 16.678 1.00 29.67 207 THR A C 1
ATOM 1666 O O . THR A 1 207 ? 3.542 29.622 16.588 1.00 29.67 207 THR A O 1
ATOM 1669 N N . SER A 1 208 ? 5.357 30.289 17.699 1.00 27.59 208 SER A N 1
ATOM 1670 C CA . SER A 1 208 ? 4.952 29.748 18.999 1.00 27.59 208 SER A CA 1
ATOM 1671 C C . SER A 1 208 ? 5.681 30.510 20.113 1.00 27.59 208 SER A C 1
ATOM 1673 O O . SER A 1 208 ? 6.904 30.631 20.040 1.00 27.59 208 SER A O 1
ATOM 1675 N N . PRO A 1 209 ? 4.982 31.069 21.123 1.00 28.50 209 PRO A N 1
ATOM 1676 C CA . PRO A 1 209 ? 5.564 32.036 22.066 1.00 28.50 209 PRO A CA 1
ATOM 1677 C C . PRO A 1 209 ? 6.457 31.426 23.162 1.00 28.50 209 PRO A C 1
ATOM 1679 O O . PRO A 1 209 ? 6.843 32.130 24.090 1.00 28.50 209 PRO A O 1
ATOM 1682 N N . SER A 1 210 ? 6.778 30.133 23.107 1.00 31.75 210 SER A N 1
ATOM 1683 C CA . SER A 1 210 ? 7.339 29.389 24.244 1.00 31.75 210 SER A CA 1
ATOM 1684 C C . SER A 1 210 ? 8.870 29.324 24.309 1.00 31.75 210 SER A C 1
ATOM 1686 O O . SER A 1 210 ? 9.407 28.613 25.153 1.00 31.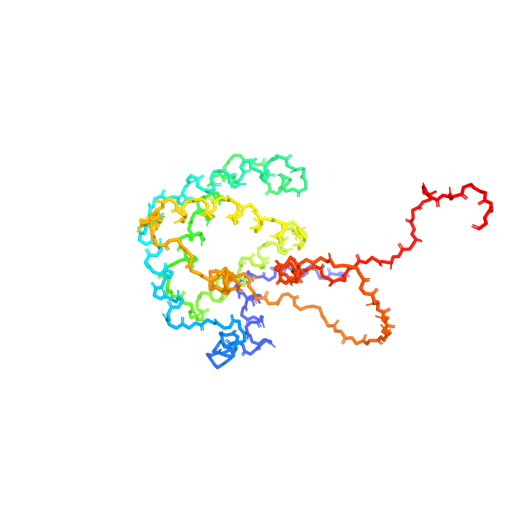75 210 SER A O 1
ATOM 1688 N N . CYS A 1 211 ? 9.600 30.055 23.463 1.00 28.97 211 CYS A N 1
ATOM 1689 C CA . CYS A 1 211 ? 11.066 30.059 23.488 1.00 28.97 211 CYS A CA 1
ATOM 1690 C C . CYS A 1 211 ? 11.627 31.487 23.444 1.00 28.97 211 CYS A C 1
ATOM 1692 O O . CYS A 1 211 ? 12.070 31.959 22.401 1.00 28.97 211 CYS A O 1
ATOM 1694 N N . ARG A 1 212 ? 11.633 32.182 24.588 1.00 29.66 212 ARG A N 1
ATOM 1695 C CA . ARG A 1 212 ? 12.571 33.291 24.825 1.00 29.66 212 ARG A CA 1
ATOM 1696 C C . ARG A 1 212 ? 13.807 32.730 25.532 1.00 29.66 212 ARG A C 1
ATOM 1698 O O . ARG A 1 212 ? 13.654 32.237 26.647 1.00 29.66 212 ARG A O 1
ATOM 1705 N N . PRO A 1 213 ? 15.014 32.825 24.956 1.00 37.19 213 PRO A N 1
ATOM 1706 C CA . PRO A 1 213 ? 16.235 32.713 25.733 1.00 37.19 213 PRO A CA 1
ATOM 1707 C C . PRO A 1 213 ? 16.376 33.972 26.590 1.00 37.19 213 PRO A C 1
ATOM 1709 O O . PRO A 1 213 ? 16.357 35.099 26.096 1.00 37.19 213 PRO A O 1
ATOM 1712 N N . THR A 1 214 ? 16.471 33.771 27.895 1.00 35.78 214 THR A N 1
ATOM 1713 C CA . THR A 1 214 ? 16.920 34.764 28.864 1.00 35.78 214 THR A CA 1
ATOM 1714 C C . THR A 1 214 ? 18.425 34.990 28.705 1.00 35.78 214 THR A C 1
ATOM 1716 O O . THR A 1 214 ? 19.192 34.047 28.872 1.00 35.78 214 THR A O 1
ATOM 1719 N N . GLY A 1 215 ? 18.839 36.237 28.472 1.00 37.47 215 GLY A N 1
ATOM 1720 C CA . GLY A 1 215 ? 20.204 36.709 28.750 1.00 37.47 215 GLY A CA 1
ATOM 1721 C C . GLY A 1 215 ? 21.161 36.786 27.547 1.00 37.47 215 GLY A C 1
ATOM 1722 O O . GLY A 1 215 ? 21.007 36.022 26.597 1.00 37.47 215 GLY A O 1
ATOM 1723 N N . PRO A 1 216 ? 22.121 37.736 27.566 1.00 39.81 216 PRO A N 1
ATOM 1724 C CA . PRO A 1 216 ? 22.961 38.059 26.418 1.00 39.81 216 PRO A CA 1
ATOM 1725 C C . PRO A 1 216 ? 24.223 37.190 26.380 1.00 39.81 216 PRO A C 1
ATOM 1727 O O . PRO A 1 216 ? 24.800 36.921 27.430 1.00 39.81 216 PRO A O 1
ATOM 1730 N N . PHE A 1 217 ? 24.626 36.764 25.183 1.00 35.59 217 PHE A N 1
ATOM 1731 C CA . PHE A 1 217 ? 25.948 36.941 24.552 1.00 35.59 217 PHE A CA 1
ATOM 1732 C C . PHE A 1 217 ? 26.040 36.065 23.298 1.00 35.59 217 PHE A C 1
ATOM 1734 O O . PHE A 1 217 ? 25.711 34.860 23.379 1.00 35.59 217 PHE A O 1
#

Organism: NCBI:txid2602750

Secondary structure (DSSP, 8-state):
-----PPPPHHHHHHHHHHHTT--HHHHHHHHHHTT--HHHHHHHHHHHHHTTT-HHHHHHHHHHHHTTSHHHHTT--SHHHHHHHHHHHHHHHHHHHSS--SHHHHHHHHHHHHHHHHHT--HHHHHHHHHHHHHHHHHHHHHHH---TTS----TTSHHHHHHHHH----PPP---------------TTGGGS------------TT-PPPS--

pLDDT: mean 71.78, std 27.93, range [21.88, 97.5]

InterPro domains:
  IPR009050 Globin-like superfamily [SSF46458] (19-149)
  IPR012292 Globin/Protoglobin [G3DSA:1.10.490.10] (17-163)
  IPR044398 Globin-sensor domain [PF11563] (25-152)